Protein AF-G9KT62-F1 (afdb_monomer_lite)

Secondary structure (DSSP, 8-state):
-----HHHHHHHHHHHHHHHHHHHHHHHHHSPB-SSTT-TT--B-HHHHHHHHHHHHHHHHH---HHHHHHHHHHHHHHHHHHTT-S-HHHHTHHHHHHHHHHHHHHH--TTSSS-TTT-GGGHHHHHHHHHHTS-TTS--HHHHHHHHHHHHHHS--S-TT-SHHHHHHHHHHHHHTT-TTTGGGGGGGHHHHHHHHHHHHT-SSTTT-

Sequence (210 aa):
TCDVTAQMVLVCCWRSMKEVALLLGTLCQLLPMQSVPESSNGLLTVEQVKEVGDYFKHHLLQSRHRGAFELAYTGFVKLTEILNRCPNVSLQKLPEQWLWNVLEEIKCSDPSSKLCATRRSAGIPFYIQALLACEPKKGKMDLLKITMKELITLARPSDDSRSTVPQVHALNILRALFRDTRLGENIIPYVADGAKAAILGFTSPVWAVR

InterPro domains:
  IPR019442 THADA/TRM732, DUF2428 [PF10350] (2-208)
  IPR051954 tRNA (32-2'-O)-methyltransferase regulator THADA [PTHR14387] (2-210)

Foldseek 3Di:
DPDCDPVNVVVVVLVVLLVVLQVLLVCLQPFAEDPDPPDPRGPHYPVSLVVNVVSLVCQLQQNDDPSNLVSNLVSLLSSLLSLCVDPDPVSVCVLVVVLVVVLVLLVVQPCPDSNHLPDPLPSVLSSLLSSQLSQDPVDDSVSVVVLLVSLLVLLADDPDPPDNSSNLNSLVNLVSVVVRCSCPCVCVVNVVSNVVSLVNQVPDPDPSSD

Organism: Mustela putorius furo (NCBI:txid9669)

pLDDT: mean 86.16, std 11.92, range [46.47, 97.81]

Radius of gyration: 18.91 Å; chains: 1; bounding box: 42×43×54 Å

Structure (mmCIF, N/CA/C/O backbone):
data_AF-G9KT62-F1
#
_entry.id   AF-G9KT62-F1
#
loop_
_atom_site.group_PDB
_atom_site.id
_atom_site.type_symbol
_atom_site.label_atom_id
_atom_site.label_alt_id
_atom_site.label_comp_id
_atom_site.label_asym_id
_atom_site.label_entity_id
_atom_site.label_seq_id
_atom_site.pdbx_PDB_ins_code
_atom_site.Cartn_x
_atom_site.Cartn_y
_atom_site.Cartn_z
_atom_site.occupancy
_atom_site.B_iso_or_equiv
_atom_site.auth_seq_id
_atom_site.auth_comp_id
_atom_site.auth_asym_id
_atom_site.auth_atom_id
_atom_site.pdbx_PDB_model_num
ATOM 1 N N . THR A 1 1 ? 22.629 -31.304 24.299 1.00 53.00 1 THR A N 1
ATOM 2 C CA . THR A 1 1 ? 22.102 -29.925 24.253 1.00 53.00 1 THR A CA 1
ATOM 3 C C . THR A 1 1 ? 21.489 -29.720 22.888 1.00 53.00 1 THR A C 1
ATOM 5 O O . THR A 1 1 ? 22.104 -30.100 21.904 1.00 53.00 1 THR A O 1
ATOM 8 N N . CYS A 1 2 ? 20.235 -29.277 22.812 1.00 60.56 2 CYS A N 1
ATOM 9 C CA . CYS A 1 2 ? 19.591 -29.037 21.522 1.00 60.56 2 CYS A CA 1
ATOM 10 C C . CYS A 1 2 ? 20.041 -27.651 21.052 1.00 60.56 2 CYS A C 1
ATOM 12 O O . CYS A 1 2 ? 19.559 -26.652 21.582 1.00 60.56 2 CYS A O 1
ATOM 14 N N . ASP A 1 3 ? 21.016 -27.588 20.146 1.00 70.62 3 ASP A N 1
ATOM 15 C CA . ASP A 1 3 ? 21.545 -26.310 19.676 1.00 70.62 3 ASP A CA 1
ATOM 16 C C . ASP A 1 3 ? 20.447 -25.535 18.941 1.00 70.62 3 ASP A C 1
ATOM 18 O O . ASP A 1 3 ? 19.923 -25.964 17.909 1.00 70.62 3 ASP A O 1
ATOM 22 N N . VAL A 1 4 ? 20.060 -24.389 19.504 1.00 78.44 4 VAL A N 1
ATOM 23 C CA . VAL A 1 4 ? 19.097 -23.486 18.874 1.00 78.44 4 VAL A CA 1
ATOM 24 C C . VAL A 1 4 ? 19.790 -22.828 17.689 1.00 78.44 4 VAL A C 1
ATOM 26 O O . VAL A 1 4 ? 20.677 -21.991 17.847 1.00 78.44 4 VAL A O 1
ATOM 29 N N . THR A 1 5 ? 19.384 -23.207 16.482 1.00 88.25 5 THR A N 1
ATOM 30 C CA . THR A 1 5 ? 19.956 -22.638 15.260 1.00 88.25 5 THR A CA 1
ATOM 31 C C . THR A 1 5 ? 19.483 -21.197 15.050 1.00 88.25 5 THR A C 1
ATOM 33 O O . THR A 1 5 ? 18.366 -20.824 15.421 1.00 88.25 5 THR A O 1
ATOM 36 N N . ALA A 1 6 ? 20.290 -20.379 14.366 1.00 86.12 6 ALA A N 1
ATOM 37 C CA . ALA A 1 6 ? 19.881 -19.033 13.951 1.00 86.12 6 ALA A CA 1
ATOM 38 C C . ALA A 1 6 ? 18.576 -19.040 13.121 1.00 86.12 6 ALA A C 1
ATOM 40 O O . ALA A 1 6 ? 17.780 -18.104 13.192 1.00 86.12 6 ALA A O 1
ATOM 41 N N . GLN A 1 7 ? 18.320 -20.125 12.379 1.00 84.94 7 GLN A N 1
ATOM 42 C CA . GLN A 1 7 ? 17.069 -20.327 11.647 1.00 84.94 7 GLN A CA 1
ATOM 43 C C . GLN A 1 7 ? 15.870 -20.486 12.588 1.00 84.94 7 GLN A C 1
ATOM 45 O O . GLN A 1 7 ? 14.829 -19.884 12.337 1.00 84.94 7 GLN A O 1
ATOM 50 N N . MET A 1 8 ? 16.005 -21.239 13.684 1.00 87.44 8 MET A N 1
ATOM 51 C CA . MET A 1 8 ? 14.933 -21.394 14.677 1.00 87.44 8 MET A CA 1
ATOM 52 C C . MET A 1 8 ? 14.589 -20.059 15.342 1.00 87.44 8 MET A C 1
ATOM 54 O O . MET A 1 8 ? 13.410 -19.727 15.449 1.00 87.44 8 MET A O 1
ATOM 58 N N . VAL A 1 9 ? 15.594 -19.254 15.705 1.00 86.94 9 VAL A N 1
ATOM 59 C CA . VAL A 1 9 ? 15.371 -17.904 16.255 1.00 86.94 9 VAL A CA 1
ATOM 60 C C . VAL A 1 9 ? 14.611 -17.034 15.257 1.00 86.94 9 VAL A C 1
ATOM 62 O O . VAL A 1 9 ? 13.588 -16.448 15.606 1.00 86.94 9 VAL A O 1
ATOM 65 N N . LEU A 1 10 ? 15.050 -17.006 13.995 1.00 83.31 10 LEU A N 1
ATOM 66 C CA . LEU A 1 10 ? 14.387 -16.237 12.944 1.00 83.31 10 LEU A CA 1
ATOM 67 C C . LEU A 1 10 ? 12.935 -16.692 12.747 1.00 83.31 10 LEU A C 1
ATOM 69 O O . LEU A 1 10 ? 12.052 -15.845 12.593 1.00 83.31 10 LEU A O 1
ATOM 73 N N . VAL A 1 11 ? 12.678 -18.007 12.807 1.00 83.50 11 VAL A N 1
ATOM 74 C CA . VAL A 1 11 ? 11.331 -18.580 12.704 1.00 83.50 11 VAL A CA 1
ATOM 75 C C . VAL A 1 11 ? 10.418 -18.115 13.832 1.00 83.50 11 VAL A C 1
ATOM 77 O O . VAL A 1 11 ? 9.298 -17.667 13.578 1.00 83.50 11 VAL A O 1
ATOM 80 N N . CYS A 1 12 ? 10.901 -18.178 15.069 1.00 87.31 12 CYS A N 1
ATOM 81 C CA . CYS A 1 12 ? 10.163 -17.694 16.228 1.00 87.31 12 CYS A CA 1
ATOM 82 C C . CYS A 1 12 ? 9.891 -16.189 16.124 1.00 87.31 12 CYS A C 1
ATOM 84 O O . CYS A 1 12 ? 8.750 -15.771 16.300 1.00 87.31 12 CYS A O 1
ATOM 86 N N . CYS A 1 13 ? 10.890 -15.382 15.754 1.00 85.69 13 CYS A N 1
ATOM 87 C CA . CYS A 1 13 ? 10.727 -13.936 15.616 1.00 85.69 13 CYS A CA 1
ATOM 88 C C . CYS A 1 13 ? 9.644 -13.563 14.597 1.00 85.69 13 CYS A C 1
ATOM 90 O O . CYS A 1 13 ? 8.785 -12.736 14.902 1.00 85.69 13 CYS A O 1
ATOM 92 N N . TRP A 1 14 ? 9.642 -14.161 13.397 1.00 79.12 14 TRP A N 1
ATOM 93 C CA . TRP A 1 14 ? 8.626 -13.803 12.399 1.00 79.12 14 TRP A CA 1
ATOM 94 C C . TRP A 1 14 ? 7.230 -14.303 12.772 1.00 79.12 14 TRP A C 1
ATOM 96 O O . TRP A 1 14 ? 6.256 -13.604 12.495 1.00 79.12 14 TRP A O 1
ATOM 106 N N . ARG A 1 15 ? 7.117 -15.456 13.446 1.00 84.38 15 ARG A N 1
ATOM 107 C CA . ARG A 1 15 ? 5.838 -15.931 13.994 1.00 84.38 15 ARG A CA 1
ATOM 108 C C . ARG A 1 15 ? 5.315 -15.012 15.094 1.00 84.38 15 ARG A C 1
ATOM 110 O O . ARG A 1 15 ? 4.139 -14.682 15.077 1.00 84.38 15 ARG A O 1
ATOM 117 N N . SER A 1 16 ? 6.170 -14.533 15.991 1.00 89.38 16 SER A N 1
ATOM 118 C CA . SER A 1 16 ? 5.756 -13.559 17.006 1.00 89.38 16 SER A CA 1
ATOM 119 C C . SER A 1 16 ? 5.289 -12.250 16.369 1.00 89.38 16 SER A C 1
ATOM 121 O O . SER A 1 16 ? 4.216 -11.761 16.706 1.00 89.38 16 SER A O 1
ATOM 123 N N . MET A 1 17 ? 6.029 -11.716 15.388 1.00 87.25 17 MET A N 1
ATOM 124 C CA . MET A 1 17 ? 5.608 -10.514 14.651 1.00 87.25 17 MET A CA 1
ATOM 125 C C . MET A 1 17 ? 4.254 -10.704 13.956 1.00 87.25 17 MET A C 1
ATOM 127 O O . MET A 1 17 ? 3.433 -9.791 13.954 1.00 87.25 17 MET A O 1
ATOM 131 N N . LYS A 1 18 ? 3.998 -11.895 13.401 1.00 86.06 18 LYS A N 1
ATOM 132 C CA . LYS A 1 18 ? 2.704 -12.244 12.808 1.00 86.06 18 LYS A CA 1
ATOM 133 C C . LYS A 1 18 ? 1.572 -12.126 13.820 1.00 86.06 18 LYS A C 1
ATOM 135 O O . LYS A 1 18 ? 0.585 -11.450 13.546 1.00 86.06 18 LYS A O 1
ATOM 140 N N . GLU A 1 19 ? 1.690 -12.820 14.947 1.00 91.44 19 GLU A N 1
ATOM 141 C CA . GLU A 1 19 ? 0.602 -12.879 15.921 1.00 91.44 19 GLU A CA 1
ATOM 142 C C . GLU A 1 19 ? 0.371 -11.503 16.565 1.00 91.44 19 GLU A C 1
ATOM 144 O O . GLU A 1 19 ? -0.777 -11.120 16.763 1.00 91.44 19 GLU A O 1
ATOM 149 N N . VAL A 1 20 ? 1.423 -10.694 16.759 1.00 93.94 20 VAL A N 1
ATOM 150 C CA . VAL A 1 20 ? 1.293 -9.283 17.173 1.00 93.94 20 VAL A CA 1
ATOM 151 C C . VAL A 1 20 ? 0.535 -8.463 16.127 1.00 93.94 20 VAL A C 1
ATOM 153 O O . VAL A 1 20 ? -0.445 -7.808 16.467 1.00 93.94 20 VAL A O 1
ATOM 156 N N . ALA A 1 21 ? 0.926 -8.520 14.851 1.00 93.12 21 ALA A N 1
ATOM 157 C CA . ALA A 1 21 ? 0.248 -7.789 13.779 1.00 93.12 21 ALA A CA 1
ATOM 158 C C . ALA A 1 21 ? -1.244 -8.154 13.669 1.00 93.12 21 ALA A C 1
ATOM 160 O O . ALA A 1 21 ? -2.100 -7.276 13.532 1.00 93.12 21 ALA A O 1
ATOM 161 N N . LEU A 1 22 ? -1.570 -9.446 13.751 1.00 91.94 22 LEU A N 1
ATOM 162 C CA . LEU A 1 22 ? -2.953 -9.922 13.711 1.00 91.94 22 LEU A CA 1
ATOM 163 C C . LEU A 1 22 ? -3.741 -9.507 14.952 1.00 91.94 22 LEU A C 1
ATOM 165 O O . LEU A 1 22 ? -4.896 -9.093 14.822 1.00 91.94 22 LEU A O 1
ATOM 169 N N . LEU A 1 23 ? -3.123 -9.586 16.133 1.00 95.25 23 LEU A N 1
ATOM 170 C CA . LEU A 1 23 ? -3.728 -9.153 17.384 1.00 95.25 23 LEU A CA 1
ATOM 171 C C . LEU A 1 23 ? -4.047 -7.660 17.336 1.00 95.25 23 LEU A C 1
ATOM 173 O O . LEU A 1 23 ? -5.194 -7.298 17.562 1.00 95.25 23 LEU A O 1
ATOM 177 N N . LEU A 1 24 ? -3.090 -6.807 16.965 1.00 95.88 24 LEU A N 1
ATOM 178 C CA . LEU A 1 24 ? -3.298 -5.359 16.873 1.00 95.88 24 LEU A CA 1
ATOM 179 C C . LEU A 1 24 ? -4.429 -5.001 15.901 1.00 95.88 24 LEU A C 1
ATOM 181 O O . LEU A 1 24 ? -5.332 -4.247 16.258 1.00 95.88 24 LEU A O 1
ATOM 185 N N . GLY A 1 25 ? -4.439 -5.602 14.706 1.00 94.00 25 GLY A N 1
ATOM 186 C CA . GLY A 1 25 ? -5.528 -5.401 13.747 1.00 94.00 25 GLY A CA 1
ATOM 187 C C . GLY A 1 25 ? -6.887 -5.861 14.289 1.00 94.00 25 GLY A C 1
ATOM 188 O O . GLY A 1 25 ? -7.906 -5.223 14.042 1.00 94.00 25 GLY A O 1
ATOM 189 N N . THR A 1 26 ? -6.912 -6.950 15.062 1.00 93.62 26 THR A N 1
ATOM 190 C CA . THR A 1 26 ? -8.134 -7.481 15.684 1.00 93.62 26 THR A CA 1
ATOM 191 C C . THR A 1 26 ? -8.612 -6.615 16.848 1.00 93.62 26 THR A C 1
ATOM 193 O O . THR A 1 26 ? -9.809 -6.373 16.962 1.00 93.62 26 THR A O 1
ATOM 196 N N . LEU A 1 27 ? -7.704 -6.090 17.675 1.00 93.56 27 LEU A N 1
ATOM 197 C CA . LEU A 1 27 ? -8.036 -5.164 18.758 1.00 93.56 27 LEU A CA 1
ATOM 198 C C . LEU A 1 27 ? -8.690 -3.899 18.200 1.00 93.56 27 LEU A C 1
ATOM 200 O O . LEU A 1 27 ? -9.768 -3.534 18.655 1.00 93.56 27 LEU A O 1
ATOM 204 N N . CYS A 1 28 ? -8.110 -3.289 17.160 1.00 91.94 28 CYS A N 1
ATOM 205 C CA . CYS A 1 28 ? -8.715 -2.130 16.497 1.00 91.94 28 CYS A CA 1
ATOM 206 C C . CYS A 1 28 ? -10.083 -2.442 15.872 1.00 91.94 28 CYS A C 1
ATOM 208 O O . CYS A 1 28 ? -10.922 -1.554 15.776 1.00 91.94 28 CYS A O 1
ATOM 210 N N . GLN A 1 29 ? -10.315 -3.687 15.447 1.00 90.12 29 GLN A N 1
ATOM 211 C CA . GLN A 1 29 ? -11.578 -4.113 14.843 1.00 90.12 29 GLN A CA 1
ATOM 212 C C . GLN A 1 29 ? -12.686 -4.390 15.862 1.00 90.12 29 GLN A C 1
ATOM 214 O O . GLN A 1 29 ? -13.853 -4.140 15.564 1.00 90.12 29 GLN A O 1
ATOM 219 N N . LEU A 1 30 ? -12.342 -4.946 17.025 1.00 89.31 30 LEU A N 1
ATOM 220 C CA . LEU A 1 30 ? -13.321 -5.441 17.994 1.00 89.31 30 LEU A CA 1
ATOM 221 C C . LEU A 1 30 ? -13.545 -4.500 19.176 1.00 89.31 30 LEU A C 1
ATOM 223 O O . LEU A 1 30 ? -14.621 -4.532 19.771 1.00 89.31 30 LEU A O 1
ATOM 227 N N . LEU A 1 31 ? -12.549 -3.695 19.550 1.00 87.00 31 LEU A N 1
ATOM 228 C CA . LEU A 1 31 ? -12.653 -2.845 20.727 1.00 87.00 31 LEU A CA 1
ATOM 229 C C . LEU A 1 31 ? -13.287 -1.490 20.383 1.00 87.00 31 LEU A C 1
ATOM 231 O O . LEU A 1 31 ? -12.900 -0.859 19.396 1.00 87.00 31 LEU A O 1
ATOM 235 N N . PRO A 1 32 ? -14.230 -1.000 21.208 1.00 81.31 32 PRO A N 1
ATOM 236 C CA . PRO A 1 32 ? -14.803 0.324 21.023 1.00 81.31 32 PRO A CA 1
ATOM 237 C C . PRO A 1 32 ? -13.725 1.392 21.227 1.00 81.31 32 PRO A C 1
ATOM 239 O O . PRO A 1 32 ? -13.006 1.393 22.231 1.00 81.31 32 PRO A O 1
ATOM 242 N N . MET A 1 33 ? -13.623 2.324 20.281 1.00 80.00 33 MET A N 1
ATOM 243 C CA . MET A 1 33 ? -12.753 3.490 20.426 1.00 80.00 33 MET A CA 1
ATOM 244 C C . MET A 1 33 ? -13.413 4.533 21.320 1.00 80.00 33 MET A C 1
ATOM 246 O O . MET A 1 33 ? -14.618 4.773 21.225 1.00 80.00 33 MET A O 1
ATOM 250 N N . GLN A 1 34 ? -12.610 5.199 22.142 1.00 72.00 34 GLN A N 1
ATOM 251 C CA . GLN A 1 34 ? -13.063 6.359 22.902 1.00 72.00 34 GLN A CA 1
ATOM 252 C C . GLN A 1 34 ? -13.379 7.501 21.931 1.00 72.00 34 GLN A C 1
ATOM 254 O O . GLN A 1 34 ? -12.488 8.076 21.305 1.00 72.00 34 GLN A O 1
ATOM 259 N N . SER A 1 35 ? -14.665 7.821 21.776 1.00 62.88 35 SER A N 1
ATOM 260 C CA . SER A 1 35 ? -15.106 8.963 20.970 1.00 62.88 35 SER A CA 1
ATOM 261 C C . SER A 1 35 ? -14.956 10.288 21.719 1.00 62.88 35 SER A C 1
ATOM 263 O O . SER A 1 35 ? -14.814 11.326 21.078 1.00 62.88 35 SER A O 1
ATOM 265 N N . VAL A 1 36 ? -14.986 10.252 23.059 1.00 62.47 36 VAL A N 1
ATOM 266 C CA . VAL A 1 36 ? -14.893 11.415 23.957 1.00 62.47 36 VAL A CA 1
ATOM 267 C C . VAL A 1 36 ? -14.055 11.033 25.193 1.00 62.47 36 VAL A C 1
ATOM 269 O O . VAL A 1 36 ? -14.263 9.930 25.709 1.00 62.47 36 VAL A O 1
ATOM 272 N N . PRO A 1 37 ? -13.160 11.910 25.701 1.00 59.62 37 PRO A N 1
ATOM 273 C CA . PRO A 1 37 ? -12.307 11.628 26.868 1.00 59.62 37 PRO A CA 1
ATOM 274 C C . PRO A 1 37 ? -13.063 11.190 28.133 1.00 59.62 37 PRO A C 1
ATOM 276 O O . PRO A 1 37 ? -12.515 10.474 28.961 1.00 59.62 37 PRO A O 1
ATOM 279 N N . GLU A 1 38 ? -14.327 11.597 28.273 1.00 57.91 38 GLU A N 1
ATOM 280 C CA . GLU A 1 38 ? -15.172 11.314 29.443 1.00 57.91 38 GLU A CA 1
ATOM 281 C C . GLU A 1 38 ? -16.063 10.068 29.272 1.00 57.91 38 GLU A C 1
ATOM 283 O O . GLU A 1 38 ? -16.796 9.689 30.184 1.00 57.91 38 GLU A O 1
ATOM 288 N N . SER A 1 39 ? -16.021 9.405 28.109 1.00 58.66 39 SER A N 1
ATOM 289 C CA . SER A 1 39 ? -16.799 8.185 27.872 1.00 58.66 39 SER A CA 1
ATOM 290 C C . SER A 1 39 ? -16.079 6.958 28.444 1.00 58.66 39 SER A C 1
ATOM 292 O O . SER A 1 39 ? -15.077 6.497 27.905 1.00 58.66 39 SER A O 1
ATOM 294 N N . SER A 1 40 ? -16.620 6.382 29.518 1.00 59.50 40 SER A N 1
ATOM 295 C CA . SER A 1 40 ? -16.084 5.181 30.187 1.00 59.50 40 SER A CA 1
ATOM 296 C C . SER A 1 40 ? -16.170 3.890 29.356 1.00 59.50 40 SER A C 1
ATOM 298 O O . SER A 1 40 ? -15.683 2.848 29.787 1.00 59.50 40 SER A O 1
ATOM 300 N N . ASN A 1 41 ? -16.781 3.942 28.167 1.00 66.00 41 ASN A N 1
ATOM 301 C CA . ASN A 1 41 ? -17.104 2.765 27.355 1.00 66.00 41 ASN A CA 1
ATOM 302 C C . ASN A 1 41 ? -16.081 2.449 26.252 1.00 66.00 41 ASN A C 1
ATOM 304 O O . ASN A 1 41 ? -16.212 1.417 25.595 1.00 66.00 41 ASN A O 1
ATOM 308 N N . GLY A 1 42 ? -15.092 3.313 26.003 1.00 70.62 42 GLY A N 1
ATOM 309 C CA . GLY A 1 42 ? -14.055 3.046 25.005 1.00 70.62 42 GLY A CA 1
ATOM 310 C C . GLY A 1 42 ? -12.812 2.406 25.626 1.00 70.62 42 GLY A C 1
ATOM 311 O O . GLY A 1 42 ? -12.315 2.869 26.651 1.00 70.62 42 GLY A O 1
ATOM 312 N N . LEU A 1 43 ? -12.289 1.361 24.986 1.00 83.94 43 LEU A N 1
ATOM 313 C CA . LEU A 1 43 ? -11.108 0.613 25.437 1.00 83.94 43 LEU A CA 1
ATOM 314 C C . LEU A 1 43 ? -9.830 0.988 24.674 1.00 83.94 43 LEU A C 1
ATOM 316 O O . LEU A 1 43 ? -8.739 0.696 25.153 1.00 83.94 43 LEU A O 1
ATOM 320 N N . LEU A 1 44 ? -9.961 1.631 23.508 1.00 88.50 44 LEU A N 1
ATOM 321 C CA . LEU A 1 44 ? -8.836 2.130 22.715 1.00 88.50 44 LEU A CA 1
ATOM 322 C C . LEU A 1 44 ? -8.858 3.655 22.617 1.00 88.50 44 LEU A C 1
ATOM 324 O O . LEU A 1 44 ? -9.868 4.244 22.218 1.00 88.50 44 LEU A O 1
ATOM 328 N N . THR A 1 45 ? -7.726 4.282 22.935 1.00 89.69 45 THR A N 1
ATOM 329 C CA . THR A 1 45 ? -7.515 5.720 22.736 1.00 89.69 45 THR A CA 1
ATOM 330 C C . THR A 1 45 ? -7.118 6.027 21.291 1.00 89.69 45 THR A C 1
ATOM 332 O O . THR A 1 45 ? -6.642 5.165 20.548 1.00 89.69 45 THR A O 1
ATOM 335 N N . VAL A 1 46 ? -7.288 7.285 20.881 1.00 89.56 46 VAL A N 1
ATOM 336 C CA . VAL A 1 46 ? -6.856 7.769 19.560 1.00 89.56 46 VAL A CA 1
ATOM 337 C C . VAL A 1 46 ? -5.344 7.589 19.380 1.00 89.56 46 VAL A C 1
ATOM 339 O O . VAL A 1 46 ? -4.888 7.191 18.309 1.00 89.56 46 VAL A O 1
ATOM 342 N N . GLU A 1 47 ? -4.568 7.840 20.431 1.00 91.50 47 GLU A N 1
ATOM 343 C CA . GLU A 1 47 ? -3.111 7.714 20.445 1.00 91.50 47 GLU A CA 1
ATOM 344 C C . GLU A 1 47 ? -2.676 6.259 20.255 1.00 91.50 47 GLU A C 1
ATOM 346 O O . GLU A 1 47 ? -1.844 5.995 19.393 1.00 91.50 47 GLU A O 1
ATOM 351 N N . GLN A 1 48 ? -3.316 5.303 20.937 1.00 93.19 48 GLN A N 1
ATOM 352 C CA . GLN A 1 48 ? -3.038 3.875 20.741 1.00 93.19 48 GLN A CA 1
ATOM 353 C C . GLN A 1 48 ? -3.313 3.431 19.300 1.00 93.19 48 GLN A C 1
ATOM 355 O O . GLN A 1 48 ? -2.545 2.669 18.720 1.00 93.19 48 GLN A O 1
ATOM 360 N N . VAL A 1 49 ? -4.384 3.932 18.678 1.00 93.69 49 VAL A N 1
ATOM 361 C CA . VAL A 1 49 ? -4.684 3.627 17.269 1.00 93.69 49 VAL A CA 1
ATOM 362 C C . VAL A 1 49 ? -3.610 4.199 16.335 1.00 93.69 49 VAL A C 1
ATOM 364 O O . VAL A 1 49 ? -3.217 3.533 15.374 1.00 93.69 49 VAL A O 1
ATOM 367 N N . LYS A 1 50 ? -3.093 5.402 16.618 1.00 94.44 50 LYS A N 1
ATOM 368 C CA . LYS A 1 50 ? -1.975 5.992 15.861 1.00 94.44 50 LYS A CA 1
ATOM 369 C C . LYS A 1 50 ? -0.693 5.176 16.026 1.00 94.44 50 LYS A C 1
ATOM 371 O O . LYS A 1 50 ? -0.061 4.874 15.019 1.00 94.44 50 LYS A O 1
ATOM 376 N N . GLU A 1 51 ? -0.361 4.755 17.245 1.00 95.94 51 GLU A N 1
ATOM 377 C CA . GLU A 1 51 ? 0.799 3.897 17.531 1.00 95.94 51 GLU A CA 1
ATOM 378 C C . GLU A 1 51 ? 0.717 2.560 16.785 1.00 95.94 51 GLU A C 1
ATOM 380 O O . GLU A 1 51 ? 1.699 2.107 16.194 1.00 95.94 51 GLU A O 1
ATOM 385 N N . VAL A 1 52 ? -0.472 1.951 16.730 1.00 96.00 52 VAL A N 1
ATOM 386 C CA . VAL A 1 52 ? -0.716 0.743 15.929 1.00 96.00 52 VAL A CA 1
ATOM 387 C C . VAL A 1 52 ? -0.536 1.023 14.433 1.00 96.00 52 VAL A C 1
ATOM 389 O O . VAL A 1 52 ? 0.069 0.221 13.718 1.00 96.00 52 VAL A O 1
ATOM 392 N N . GLY A 1 53 ? -1.006 2.172 13.944 1.00 95.69 53 GLY A N 1
ATOM 393 C CA . GLY A 1 53 ? -0.745 2.627 12.578 1.00 95.69 53 GLY A CA 1
ATOM 394 C C . GLY A 1 53 ? 0.749 2.766 12.277 1.00 95.69 53 GLY A C 1
ATOM 395 O O . GLY A 1 53 ? 1.224 2.267 11.255 1.00 95.69 53 GLY A O 1
ATOM 396 N N . ASP A 1 54 ? 1.510 3.380 13.182 1.00 94.81 54 ASP A N 1
ATOM 397 C CA . ASP A 1 54 ? 2.957 3.551 13.049 1.00 94.81 54 ASP A CA 1
ATOM 398 C C . ASP A 1 54 ? 3.714 2.219 13.106 1.00 94.81 54 ASP A C 1
ATOM 400 O O . ASP A 1 54 ? 4.650 2.021 12.326 1.00 94.81 54 ASP A O 1
ATOM 404 N N . TYR A 1 55 ? 3.260 1.264 13.924 1.00 94.19 55 TYR A N 1
ATOM 405 C CA . TYR A 1 55 ? 3.762 -0.111 13.922 1.00 94.19 55 TYR A CA 1
ATOM 406 C C . TYR A 1 55 ? 3.626 -0.755 12.533 1.00 94.19 55 TYR A C 1
ATOM 408 O O . TYR A 1 55 ? 4.607 -1.254 11.969 1.00 94.19 55 TYR A O 1
ATOM 416 N N . PHE A 1 56 ? 2.435 -0.704 11.928 1.00 95.19 56 PHE A N 1
ATOM 417 C CA . PHE A 1 56 ? 2.226 -1.275 10.596 1.00 95.19 56 PHE A CA 1
ATOM 418 C C . PHE A 1 56 ? 3.021 -0.546 9.516 1.00 95.19 56 PHE A C 1
ATOM 420 O O . PHE A 1 56 ? 3.625 -1.203 8.670 1.00 95.19 56 PHE A O 1
ATOM 427 N N . LYS A 1 57 ? 3.076 0.789 9.558 1.00 92.25 57 LYS A N 1
ATOM 428 C CA . LYS A 1 57 ? 3.890 1.603 8.643 1.00 92.25 57 LYS A CA 1
ATOM 429 C C . LYS A 1 57 ? 5.356 1.207 8.700 1.00 92.25 57 LYS A C 1
ATOM 431 O O . LYS A 1 57 ? 5.964 0.964 7.661 1.00 92.25 57 LYS A O 1
ATOM 436 N N . HIS A 1 58 ? 5.912 1.097 9.904 1.00 88.94 58 HIS A N 1
ATOM 437 C CA . HIS A 1 58 ? 7.291 0.673 10.105 1.00 88.94 58 HIS A CA 1
ATOM 438 C C . HIS A 1 58 ? 7.541 -0.693 9.456 1.00 88.94 58 HIS A C 1
ATOM 440 O O . HIS A 1 58 ? 8.449 -0.843 8.638 1.00 88.94 58 HIS A O 1
ATOM 446 N N . HIS A 1 59 ? 6.693 -1.681 9.741 1.00 87.88 59 HIS A N 1
ATOM 447 C CA . HIS A 1 59 ? 6.878 -3.025 9.205 1.00 87.88 59 HIS A CA 1
ATOM 448 C C . HIS A 1 59 ? 6.595 -3.141 7.702 1.00 87.88 59 HIS A C 1
ATOM 450 O O . HIS A 1 59 ? 7.288 -3.892 7.022 1.00 87.88 59 HIS A O 1
ATOM 456 N N . LEU A 1 60 ? 5.641 -2.402 7.144 1.00 90.25 60 LEU A N 1
ATOM 457 C CA . LEU A 1 60 ? 5.348 -2.449 5.709 1.00 90.25 60 LEU A CA 1
ATOM 458 C C . LEU A 1 60 ? 6.385 -1.689 4.878 1.00 90.25 60 LEU A C 1
ATOM 460 O O . LEU A 1 60 ? 6.745 -2.142 3.795 1.00 90.25 60 LEU A O 1
ATOM 464 N N . LEU A 1 61 ? 6.897 -0.564 5.375 1.00 87.81 61 LEU A N 1
ATOM 465 C CA . LEU A 1 61 ? 7.797 0.295 4.603 1.00 87.81 61 LEU A CA 1
ATOM 466 C C . LEU A 1 61 ? 9.280 -0.020 4.834 1.00 87.81 61 LEU A C 1
ATOM 468 O O . LEU A 1 61 ? 10.096 0.252 3.960 1.00 87.81 61 LEU A O 1
ATOM 472 N N . GLN A 1 62 ? 9.645 -0.607 5.980 1.00 82.31 62 GLN A N 1
ATOM 473 C CA . GLN A 1 62 ? 11.053 -0.828 6.348 1.00 82.31 62 GLN A CA 1
ATOM 474 C C . GLN A 1 62 ? 11.427 -2.308 6.470 1.00 82.31 62 GLN A C 1
ATOM 476 O O . GLN A 1 62 ? 12.618 -2.643 6.456 1.00 82.31 62 GLN A O 1
ATOM 481 N N . SER A 1 63 ? 10.451 -3.220 6.582 1.00 78.88 63 SER A N 1
ATOM 482 C CA . SER A 1 63 ? 10.774 -4.632 6.776 1.00 78.88 63 SER A CA 1
ATOM 483 C C . SER A 1 63 ? 11.388 -5.265 5.541 1.00 78.88 63 SER A C 1
ATOM 485 O O . SER A 1 63 ? 11.043 -5.016 4.386 1.00 78.88 63 SER A O 1
ATOM 487 N N . ARG A 1 64 ? 12.325 -6.159 5.836 1.00 76.75 64 ARG A N 1
ATOM 488 C CA . ARG A 1 64 ? 13.195 -6.792 4.863 1.00 76.75 64 ARG A CA 1
ATOM 489 C C . ARG A 1 64 ? 12.814 -8.226 4.525 1.00 76.75 64 ARG A C 1
ATOM 491 O O . ARG A 1 64 ? 13.249 -8.766 3.506 1.00 76.75 64 ARG A O 1
ATOM 498 N N . HIS A 1 65 ? 12.004 -8.833 5.377 1.00 78.06 65 HIS A N 1
ATOM 499 C CA . HIS A 1 65 ? 11.596 -10.218 5.266 1.00 78.06 65 HIS A CA 1
ATOM 500 C C . HIS A 1 65 ? 10.185 -10.297 4.692 1.00 78.06 65 HIS A C 1
ATOM 502 O O . HIS A 1 65 ? 9.269 -9.68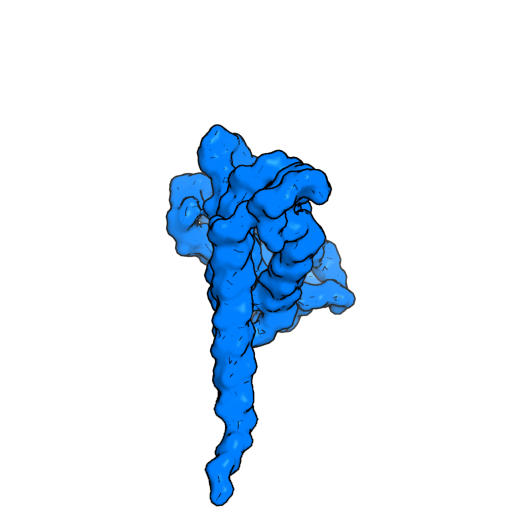2 5.235 1.00 78.06 65 HIS A O 1
ATOM 508 N N . ARG A 1 66 ? 9.999 -11.091 3.630 1.00 78.62 66 ARG A N 1
ATOM 509 C CA . ARG A 1 66 ? 8.704 -11.218 2.947 1.00 78.62 66 ARG A CA 1
ATOM 510 C C . ARG A 1 66 ? 7.575 -11.614 3.887 1.00 78.62 66 ARG A C 1
ATOM 512 O O . ARG A 1 66 ? 6.560 -10.932 3.950 1.00 78.62 66 ARG A O 1
ATOM 519 N N . GLY A 1 67 ? 7.819 -12.635 4.705 1.00 77.31 67 GLY A N 1
ATOM 520 C CA . GLY A 1 67 ? 6.846 -13.061 5.704 1.00 77.31 67 GLY A CA 1
ATOM 521 C C . GLY A 1 67 ? 6.512 -11.977 6.733 1.00 77.31 67 GLY A C 1
ATOM 522 O O . GLY A 1 67 ? 5.422 -11.987 7.272 1.00 77.31 67 GLY A O 1
ATOM 523 N N . ALA A 1 68 ? 7.393 -11.009 7.003 1.00 79.88 68 ALA A N 1
ATOM 524 C CA . ALA A 1 68 ? 7.084 -9.969 7.984 1.00 79.88 68 ALA A CA 1
ATOM 525 C C . ALA A 1 68 ? 6.101 -8.924 7.425 1.00 79.88 68 ALA A C 1
ATOM 527 O O . ALA A 1 68 ? 5.132 -8.590 8.102 1.00 79.88 68 ALA A O 1
ATOM 528 N N . PHE A 1 69 ? 6.299 -8.441 6.191 1.00 82.75 69 PHE A N 1
ATOM 529 C CA . PHE A 1 69 ? 5.392 -7.441 5.615 1.00 82.75 69 PHE A CA 1
ATOM 530 C C . PHE A 1 69 ? 4.064 -8.034 5.114 1.00 82.75 69 PHE A C 1
ATOM 532 O O . PHE A 1 69 ? 3.043 -7.369 5.240 1.00 82.75 69 PHE A O 1
ATOM 539 N N . GLU A 1 70 ? 4.019 -9.279 4.615 1.00 84.38 70 GLU A N 1
ATOM 540 C CA . GLU A 1 70 ? 2.749 -9.916 4.197 1.00 84.38 70 GLU A CA 1
ATOM 541 C C . GLU A 1 70 ? 1.792 -10.121 5.387 1.00 84.38 70 GLU A C 1
ATOM 543 O O . GLU A 1 70 ? 0.569 -10.023 5.262 1.00 84.38 70 GLU A O 1
ATOM 548 N N . LEU A 1 71 ? 2.350 -10.364 6.572 1.00 84.25 71 LEU A N 1
ATOM 549 C CA . LEU A 1 71 ? 1.575 -10.583 7.791 1.00 84.25 71 LEU A CA 1
ATOM 550 C C . LEU A 1 71 ? 1.191 -9.254 8.449 1.00 84.25 71 LEU A C 1
ATOM 552 O O . LEU A 1 71 ? 0.034 -9.083 8.833 1.00 84.25 71 LEU A O 1
ATOM 556 N N . ALA A 1 72 ? 2.109 -8.279 8.475 1.00 90.75 72 ALA A N 1
ATOM 557 C CA . ALA A 1 72 ? 1.785 -6.901 8.842 1.00 90.75 72 ALA A CA 1
ATOM 558 C C . ALA A 1 72 ? 0.655 -6.338 7.965 1.00 90.75 72 ALA A C 1
ATOM 560 O O . ALA A 1 72 ? -0.269 -5.717 8.481 1.00 90.75 72 ALA A O 1
ATOM 561 N N . TYR A 1 73 ? 0.669 -6.630 6.662 1.00 93.19 73 TYR A N 1
ATOM 562 C CA . TYR A 1 73 ? -0.383 -6.238 5.726 1.00 93.19 73 TYR A CA 1
ATOM 563 C C . TYR A 1 73 ? -1.763 -6.754 6.145 1.00 93.19 73 TYR A C 1
ATOM 565 O O . TYR A 1 73 ? -2.725 -5.992 6.130 1.00 93.19 73 TYR A O 1
ATOM 573 N N . THR A 1 74 ? -1.868 -8.011 6.585 1.00 93.19 74 THR A N 1
ATOM 574 C CA . THR A 1 74 ? -3.156 -8.587 7.011 1.00 93.19 74 THR A CA 1
ATOM 575 C C . THR A 1 74 ? -3.747 -7.833 8.209 1.00 93.19 74 THR A C 1
ATOM 577 O O . THR A 1 74 ? -4.942 -7.538 8.229 1.00 93.19 74 THR A O 1
ATOM 580 N N . GLY A 1 75 ? -2.917 -7.480 9.197 1.00 94.94 75 GLY A N 1
ATOM 581 C CA . GLY A 1 75 ? -3.341 -6.647 10.327 1.00 94.94 75 GLY A CA 1
ATOM 582 C C . GLY A 1 75 ? -3.668 -5.208 9.914 1.00 94.94 75 GLY A C 1
ATOM 583 O O . GLY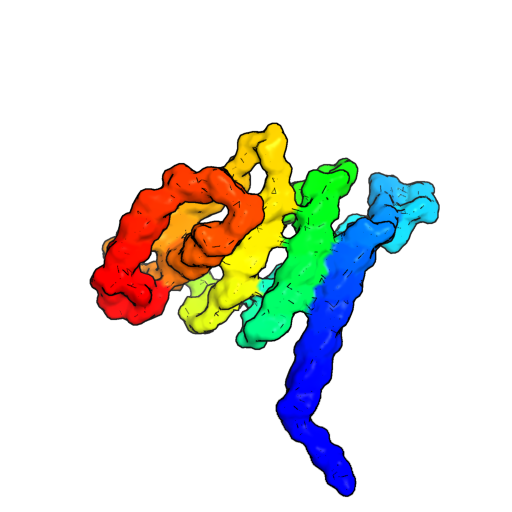 A 1 75 ? -4.664 -4.641 10.362 1.00 94.94 75 GLY A O 1
ATOM 584 N N . PHE A 1 76 ? -2.884 -4.638 9.000 1.00 96.25 76 PHE A N 1
ATOM 585 C CA . PHE A 1 76 ? -3.073 -3.276 8.510 1.00 96.25 76 PHE A CA 1
ATOM 586 C C . PHE A 1 76 ? -4.361 -3.100 7.693 1.00 96.25 76 PHE A C 1
ATOM 588 O O . PHE A 1 76 ? -5.022 -2.068 7.801 1.00 96.25 76 PHE A O 1
ATOM 595 N N . VAL A 1 77 ? -4.774 -4.115 6.925 1.00 95.12 77 VAL A N 1
ATOM 596 C CA . VAL A 1 77 ? -6.085 -4.126 6.250 1.00 95.12 77 VAL A CA 1
ATOM 597 C C . VAL A 1 77 ? -7.213 -3.976 7.274 1.00 95.12 77 VAL A C 1
ATOM 599 O O . VAL A 1 77 ? -8.059 -3.104 7.115 1.00 95.12 77 VAL A O 1
ATOM 602 N N . LYS A 1 78 ? -7.177 -4.727 8.384 1.00 94.38 78 LYS A N 1
ATOM 603 C CA . LYS A 1 78 ? -8.183 -4.600 9.457 1.00 94.38 78 LYS A CA 1
ATOM 604 C C . LYS A 1 78 ? -8.217 -3.190 10.052 1.00 94.38 78 LYS A C 1
ATOM 606 O O . LYS A 1 78 ? -9.295 -2.644 10.263 1.00 94.38 78 LYS A O 1
ATOM 611 N N . LEU A 1 79 ? -7.050 -2.588 10.293 1.00 95.31 79 LEU A N 1
ATOM 612 C CA . LEU A 1 79 ? -6.965 -1.215 10.796 1.00 95.31 79 LEU A CA 1
ATOM 613 C C . LEU A 1 79 ? -7.576 -0.211 9.806 1.00 95.31 79 LEU A C 1
ATOM 615 O O . LEU A 1 79 ? -8.407 0.607 10.188 1.00 95.31 79 LEU A O 1
ATOM 619 N N . THR A 1 80 ? -7.174 -0.267 8.537 1.00 94.50 80 THR A N 1
ATOM 620 C CA . THR A 1 80 ? -7.614 0.692 7.507 1.00 94.50 80 THR A CA 1
ATOM 621 C C . THR A 1 80 ? -9.114 0.601 7.213 1.00 94.50 80 THR A C 1
ATOM 623 O O . THR A 1 80 ? -9.757 1.634 7.021 1.00 94.50 80 THR A O 1
ATOM 626 N N . GLU A 1 81 ? -9.708 -0.594 7.280 1.00 91.81 81 GLU A N 1
ATOM 627 C CA . GLU A 1 81 ? -11.165 -0.782 7.204 1.00 91.81 81 GLU A CA 1
ATOM 628 C C . GLU A 1 81 ? -11.913 -0.064 8.334 1.00 91.81 81 GLU A C 1
ATOM 630 O O . GLU A 1 81 ? -12.992 0.491 8.110 1.00 91.81 81 GLU A O 1
ATOM 635 N N . ILE A 1 82 ? -11.345 -0.072 9.543 1.00 90.81 82 ILE A N 1
ATOM 636 C CA . ILE A 1 82 ? -11.929 0.589 10.711 1.00 90.81 82 ILE A CA 1
ATOM 637 C C . ILE A 1 82 ? -11.764 2.097 10.618 1.00 90.81 82 ILE A C 1
ATOM 639 O O . ILE A 1 82 ? -12.757 2.801 10.776 1.00 90.81 82 ILE A O 1
ATOM 643 N N . LEU A 1 83 ? -10.565 2.592 10.290 1.00 91.12 83 LEU A N 1
ATOM 644 C CA . LEU A 1 83 ? -10.279 4.030 10.190 1.00 91.12 83 LEU A CA 1
ATOM 645 C C . LEU A 1 83 ? -11.277 4.758 9.283 1.00 91.12 83 LEU A C 1
ATOM 647 O O . LEU A 1 83 ? -11.778 5.814 9.661 1.00 91.12 83 LEU A O 1
ATOM 651 N N . ASN A 1 84 ? -11.654 4.155 8.153 1.00 83.81 84 ASN A N 1
ATOM 652 C CA . ASN A 1 84 ? -12.628 4.734 7.220 1.00 83.81 84 ASN A CA 1
ATOM 653 C C . ASN A 1 84 ? -14.076 4.752 7.744 1.00 83.81 84 ASN A C 1
ATOM 655 O O . ASN A 1 84 ? -14.927 5.434 7.176 1.00 83.81 84 ASN A O 1
ATOM 659 N N . ARG A 1 85 ? -14.379 4.000 8.806 1.00 84.00 85 ARG A N 1
ATOM 660 C CA . ARG A 1 85 ? -15.703 3.915 9.447 1.00 84.00 85 ARG A CA 1
ATOM 661 C C . ARG A 1 85 ? -15.744 4.594 10.819 1.00 84.00 85 ARG A C 1
ATOM 663 O O . ARG A 1 85 ? -16.826 4.743 11.382 1.00 84.00 85 ARG A O 1
ATOM 670 N N . CYS A 1 86 ? -14.596 4.997 11.363 1.00 83.00 86 CYS A N 1
ATOM 671 C CA . CYS A 1 86 ? -14.491 5.665 12.658 1.00 83.00 86 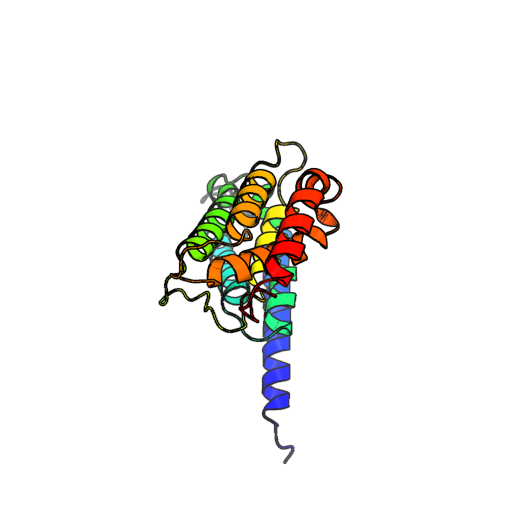CYS A CA 1
ATOM 672 C C . CYS A 1 86 ? -15.270 6.982 12.659 1.00 83.00 86 CYS A C 1
ATOM 674 O O . CYS A 1 86 ? -15.076 7.758 11.742 1.00 83.00 86 CYS A O 1
ATOM 676 N N . PRO A 1 87 ? -16.044 7.344 13.692 1.00 82.00 87 PRO A N 1
ATOM 677 C CA . PRO A 1 87 ? -16.664 8.675 13.767 1.00 82.00 87 PRO A CA 1
ATOM 678 C C . PRO A 1 87 ? -15.638 9.802 13.996 1.00 82.00 87 PRO A C 1
ATOM 680 O O . PRO A 1 87 ? -15.925 10.974 13.762 1.00 82.00 87 PRO A O 1
ATOM 683 N N . ASN A 1 88 ? -14.432 9.463 14.461 1.00 86.06 88 ASN A N 1
ATOM 684 C CA . ASN A 1 88 ? -13.378 10.431 14.726 1.00 86.06 88 ASN A CA 1
ATOM 685 C C . ASN A 1 88 ? -12.709 10.898 13.419 1.00 86.06 88 ASN A C 1
ATOM 687 O O . ASN A 1 88 ? -11.956 10.152 12.791 1.00 86.06 88 ASN A O 1
ATOM 691 N N . VAL A 1 89 ? -12.924 12.166 13.060 1.00 88.25 89 VAL A N 1
ATOM 692 C CA . VAL A 1 89 ? -12.393 12.789 11.833 1.00 88.25 89 VAL A CA 1
ATOM 693 C C . VAL A 1 89 ? -10.863 12.756 11.760 1.00 88.25 89 VAL A C 1
ATOM 695 O O . VAL A 1 89 ? -10.307 12.614 10.673 1.00 88.25 89 VAL A O 1
ATOM 698 N N . SER A 1 90 ? -10.159 12.871 12.893 1.00 89.00 90 SER A N 1
ATOM 699 C CA . SER A 1 90 ? -8.689 12.831 12.895 1.00 89.00 90 SER A CA 1
ATOM 700 C C . SER A 1 90 ? -8.157 11.461 12.475 1.00 89.00 90 SER A C 1
ATOM 702 O O . SER A 1 90 ? -7.190 11.396 11.724 1.00 89.00 90 SER A O 1
ATOM 704 N N . LEU A 1 91 ? -8.834 10.383 12.887 1.00 90.69 91 LEU A N 1
ATOM 705 C CA . LEU A 1 91 ? -8.496 9.011 12.509 1.00 90.69 91 LEU A CA 1
ATOM 706 C C . LEU A 1 91 ? -8.919 8.697 11.069 1.00 90.69 91 LEU A C 1
ATOM 708 O O . LEU A 1 91 ? -8.143 8.085 10.338 1.00 90.69 91 LEU A O 1
ATOM 712 N N . GLN A 1 92 ? -10.095 9.168 10.635 1.00 90.69 92 GLN A N 1
ATOM 713 C CA . GLN A 1 92 ? -10.564 8.996 9.251 1.00 90.69 92 GLN A CA 1
ATOM 714 C C . GLN A 1 92 ? -9.606 9.592 8.212 1.00 90.69 92 GLN A C 1
ATOM 716 O O . GLN A 1 92 ? -9.515 9.081 7.102 1.00 90.69 92 GLN A O 1
ATOM 721 N N . LYS A 1 93 ? -8.889 10.671 8.552 1.00 91.00 93 LYS A N 1
ATOM 722 C CA . LYS A 1 93 ? -7.938 11.332 7.643 1.00 91.00 93 LYS A CA 1
ATOM 723 C C . LYS A 1 93 ? -6.579 10.637 7.553 1.00 91.00 93 LYS A C 1
ATOM 725 O O . LYS A 1 93 ? -5.811 10.941 6.641 1.00 91.00 93 LYS A O 1
ATOM 730 N N . LEU A 1 94 ? -6.260 9.719 8.470 1.00 94.44 94 LEU A N 1
ATOM 731 C CA . LEU A 1 94 ? -4.946 9.071 8.504 1.00 94.44 94 LEU A CA 1
ATOM 732 C C . LEU A 1 94 ? -4.631 8.284 7.224 1.00 94.44 94 LEU A C 1
ATOM 734 O O . LEU A 1 94 ? -3.541 8.494 6.698 1.00 94.44 94 LEU A O 1
ATOM 738 N N . PRO A 1 95 ? -5.530 7.439 6.669 1.00 94.25 95 PRO A N 1
ATOM 739 C CA . PRO A 1 95 ? -5.231 6.686 5.452 1.00 94.25 95 PRO A CA 1
ATOM 740 C C . PRO A 1 95 ? -4.861 7.573 4.257 1.00 94.25 95 PRO A C 1
ATOM 742 O O . PRO A 1 95 ? -3.917 7.265 3.531 1.00 94.25 95 PRO A O 1
ATOM 745 N N . GLU A 1 96 ? -5.559 8.698 4.085 1.00 93.75 96 GLU A N 1
ATOM 746 C CA . GLU A 1 96 ? -5.252 9.685 3.049 1.00 93.75 96 GLU A CA 1
ATOM 747 C C . GLU A 1 96 ? -3.873 10.322 3.280 1.00 93.75 96 GLU A C 1
ATOM 749 O O . GLU A 1 96 ? -3.031 10.318 2.384 1.00 93.75 96 GLU A O 1
ATOM 754 N N . GLN A 1 97 ? -3.596 10.816 4.490 1.00 94.94 97 GLN A N 1
ATOM 755 C CA . GLN A 1 97 ? -2.298 11.418 4.828 1.00 94.94 97 GLN A CA 1
ATOM 756 C C . GLN A 1 97 ? -1.139 10.437 4.619 1.00 94.94 97 GLN A C 1
ATOM 758 O O . GLN A 1 97 ? -0.082 10.781 4.099 1.00 94.94 97 GLN A O 1
ATOM 763 N N . TRP A 1 98 ? -1.344 9.188 5.019 1.00 95.75 98 TRP A N 1
ATOM 764 C CA . TRP A 1 98 ? -0.400 8.092 4.871 1.00 95.75 98 TRP A CA 1
ATOM 765 C C . TRP A 1 98 ? -0.091 7.759 3.415 1.00 95.75 98 TRP A C 1
ATOM 767 O O . TRP A 1 98 ? 1.065 7.469 3.100 1.00 95.75 98 TRP A O 1
ATOM 777 N N . LEU A 1 99 ? -1.102 7.812 2.548 1.00 95.81 99 LEU A N 1
ATOM 778 C CA . LEU A 1 99 ? -0.958 7.621 1.111 1.00 95.81 99 LEU A CA 1
ATOM 779 C C . LEU A 1 99 ? -0.171 8.769 0.475 1.00 95.81 99 LEU A C 1
ATOM 781 O O . LEU A 1 99 ? 0.784 8.525 -0.258 1.00 95.81 99 LEU A O 1
ATOM 785 N N . TRP A 1 100 ? -0.517 10.014 0.803 1.00 94.88 100 TRP A N 1
ATOM 786 C CA . TRP A 1 100 ? 0.193 11.187 0.296 1.00 94.88 100 TRP A CA 1
ATOM 787 C C . TRP A 1 100 ? 1.664 11.192 0.700 1.00 94.88 100 TRP A C 1
ATOM 789 O O . TRP A 1 100 ? 2.530 11.371 -0.153 1.00 94.88 100 TRP A O 1
ATOM 799 N N . ASN A 1 101 ? 1.955 10.915 1.972 1.00 93.00 101 ASN A N 1
ATOM 800 C CA . ASN A 1 101 ? 3.326 10.891 2.473 1.00 93.00 101 ASN A CA 1
ATOM 801 C C . ASN A 1 101 ? 4.186 9.852 1.743 1.00 93.00 101 ASN A C 1
ATOM 803 O O . ASN A 1 101 ? 5.319 10.155 1.379 1.00 93.00 101 ASN A O 1
ATOM 807 N N . VAL A 1 102 ? 3.662 8.641 1.499 1.00 92.44 102 VAL A N 1
ATOM 808 C CA . VAL A 1 102 ? 4.438 7.605 0.797 1.00 92.44 102 VAL A CA 1
ATOM 809 C C . VAL A 1 102 ? 4.601 7.920 -0.691 1.00 92.44 102 VAL A C 1
ATOM 811 O O . VAL A 1 102 ? 5.662 7.653 -1.246 1.00 92.44 102 VAL A O 1
ATOM 814 N N . LEU A 1 103 ? 3.592 8.507 -1.344 1.00 93.31 103 LEU A N 1
ATOM 815 C CA . LEU A 1 103 ? 3.700 8.932 -2.744 1.00 93.31 103 LEU A CA 1
ATOM 816 C C . LEU A 1 103 ? 4.731 10.047 -2.910 1.00 93.31 103 LEU A C 1
ATOM 818 O O . LEU A 1 103 ? 5.526 10.005 -3.847 1.00 93.31 103 LEU A O 1
ATOM 822 N N . GLU A 1 104 ? 4.766 11.001 -1.983 1.00 91.44 104 GLU A N 1
ATOM 823 C CA . GLU A 1 104 ? 5.760 12.071 -1.992 1.00 91.44 104 GLU A CA 1
ATOM 824 C C . GLU A 1 104 ? 7.173 11.536 -1.734 1.00 91.44 104 GLU A C 1
ATOM 826 O O . GLU A 1 104 ? 8.110 11.884 -2.451 1.00 91.44 104 GLU A O 1
ATOM 831 N N . GLU A 1 105 ? 7.327 10.608 -0.787 1.00 87.88 105 GLU A N 1
ATOM 832 C CA . GLU A 1 105 ? 8.616 9.962 -0.525 1.00 87.88 105 GLU A CA 1
ATOM 833 C C . GLU A 1 105 ? 9.125 9.182 -1.756 1.00 87.88 105 GLU A C 1
ATOM 835 O O . GLU A 1 105 ? 10.315 9.226 -2.070 1.00 87.88 105 GLU A O 1
ATOM 840 N N . ILE A 1 106 ? 8.224 8.541 -2.515 1.00 88.25 106 ILE A N 1
ATOM 841 C CA . ILE A 1 106 ? 8.557 7.882 -3.789 1.00 88.25 106 ILE A CA 1
ATOM 842 C C . ILE A 1 106 ? 9.006 8.896 -4.850 1.00 88.25 106 ILE A C 1
ATOM 844 O O . ILE A 1 106 ? 9.949 8.606 -5.584 1.00 88.25 106 ILE A O 1
ATOM 848 N N . LYS A 1 107 ? 8.355 10.062 -4.963 1.00 87.50 107 LYS A N 1
ATOM 849 C CA . LYS A 1 107 ? 8.709 11.100 -5.952 1.00 87.50 107 LYS A CA 1
ATOM 850 C C . LYS A 1 107 ? 10.077 11.708 -5.666 1.00 87.50 107 LYS A C 1
ATOM 852 O O . LYS A 1 107 ? 10.910 11.801 -6.567 1.00 87.50 107 LYS A O 1
ATOM 857 N N . CYS A 1 108 ? 10.315 12.099 -4.416 1.00 80.56 108 CYS A N 1
ATOM 858 C CA . CYS A 1 108 ? 11.505 12.848 -4.018 1.00 80.56 108 CYS A CA 1
ATOM 859 C C . CYS A 1 108 ? 12.812 12.070 -4.210 1.00 80.56 108 CYS A C 1
ATOM 861 O O . CYS A 1 108 ? 13.857 12.694 -4.365 1.00 80.56 108 CYS A O 1
ATOM 863 N N . SER A 1 109 ? 12.770 10.731 -4.262 1.00 66.69 109 SER A N 1
ATOM 864 C CA . SER A 1 109 ? 13.956 9.883 -4.490 1.00 66.69 109 SER A CA 1
ATOM 865 C C . SER A 1 109 ? 15.128 10.186 -3.557 1.00 66.69 109 SER A C 1
ATOM 867 O O . SER A 1 109 ? 16.282 10.030 -3.962 1.00 66.69 109 SER A O 1
ATOM 869 N N . ASP A 1 110 ? 14.854 10.676 -2.347 1.00 64.88 110 ASP A N 1
ATOM 870 C CA . ASP A 1 110 ? 15.897 11.149 -1.446 1.00 64.88 110 ASP A CA 1
ATOM 871 C C . ASP A 1 110 ? 16.871 9.990 -1.152 1.00 64.88 110 ASP A C 1
ATOM 873 O O . ASP A 1 110 ? 16.438 8.944 -0.664 1.00 64.88 110 ASP A O 1
ATOM 877 N N . PRO A 1 111 ? 18.180 10.125 -1.433 1.00 58.56 111 PRO A N 1
ATOM 878 C CA . PRO A 1 111 ? 19.169 9.101 -1.101 1.00 58.56 111 PRO A CA 1
ATOM 879 C C . PRO A 1 111 ? 19.202 8.745 0.394 1.00 58.56 111 PRO A C 1
ATOM 881 O O . PRO A 1 111 ? 19.655 7.658 0.755 1.00 58.56 111 PRO A O 1
ATOM 884 N N . SER A 1 112 ? 18.728 9.650 1.258 1.00 58.00 112 SER A N 1
ATOM 885 C CA . SER A 1 112 ? 18.564 9.446 2.698 1.00 58.00 112 SER A CA 1
ATOM 886 C C . SER A 1 112 ? 17.201 8.857 3.092 1.00 58.00 112 SER A C 1
ATOM 888 O O . SER A 1 112 ? 17.021 8.445 4.244 1.00 58.00 112 SER A O 1
ATOM 890 N N . SER A 1 113 ? 16.256 8.752 2.145 1.00 64.12 113 SER A N 1
ATOM 891 C CA . SER A 1 113 ? 14.963 8.105 2.367 1.00 64.12 113 SER A CA 1
ATOM 892 C C . SER A 1 113 ? 15.163 6.652 2.784 1.00 64.12 113 SER A C 1
ATOM 894 O O . SER A 1 113 ? 15.969 5.890 2.238 1.00 64.12 113 SER A O 1
ATOM 896 N N . LYS A 1 114 ? 14.358 6.240 3.766 1.00 61.22 114 LYS A N 1
ATOM 897 C CA . LYS A 1 114 ? 14.315 4.853 4.233 1.00 61.22 114 LYS A CA 1
ATOM 898 C C . LYS A 1 114 ? 13.711 3.920 3.175 1.00 61.22 114 LYS A C 1
ATOM 900 O O . LYS A 1 114 ? 13.913 2.706 3.269 1.00 61.22 114 LYS A O 1
ATOM 905 N N . LEU A 1 115 ? 13.039 4.460 2.151 1.00 66.06 115 LEU A N 1
ATOM 906 C CA . LEU A 1 115 ? 12.589 3.744 0.955 1.00 66.06 115 LEU A CA 1
ATOM 907 C C . LEU A 1 115 ? 13.781 3.541 0.006 1.00 66.06 115 LEU A C 1
ATOM 909 O O . LEU A 1 115 ? 13.911 4.161 -1.042 1.00 66.06 115 LEU A O 1
ATOM 913 N N . CYS A 1 116 ? 14.717 2.682 0.403 1.00 53.34 116 CYS A N 1
ATOM 914 C CA . CYS A 1 116 ? 15.968 2.514 -0.327 1.00 53.34 116 CYS A CA 1
ATOM 915 C C . CYS A 1 116 ? 15.764 1.888 -1.723 1.00 53.34 116 CYS A C 1
ATOM 917 O O . CYS A 1 116 ? 15.138 0.834 -1.871 1.00 53.34 116 CYS A O 1
ATOM 919 N N . ALA A 1 117 ? 16.442 2.484 -2.709 1.00 47.72 117 ALA A N 1
ATOM 920 C CA . ALA A 1 117 ? 16.599 2.066 -4.104 1.00 47.72 117 ALA A CA 1
ATOM 921 C C . ALA A 1 117 ? 17.085 0.619 -4.326 1.00 47.72 117 ALA A C 1
ATOM 923 O O . ALA A 1 117 ? 17.008 0.093 -5.437 1.00 47.72 117 ALA A O 1
ATOM 924 N N . THR A 1 118 ? 17.594 -0.061 -3.292 1.00 46.47 118 THR A N 1
ATOM 925 C CA . THR A 1 118 ? 18.018 -1.460 -3.397 1.00 46.47 118 THR A CA 1
ATOM 926 C C . THR A 1 118 ? 16.960 -2.417 -2.838 1.00 46.47 118 THR A C 1
ATOM 928 O O . THR A 1 118 ? 16.732 -2.553 -1.637 1.00 46.47 118 THR A O 1
ATOM 931 N N . ARG A 1 119 ? 16.331 -3.156 -3.759 1.00 46.91 119 ARG A N 1
ATOM 932 C CA . ARG A 1 119 ? 15.591 -4.417 -3.561 1.00 46.91 119 ARG A CA 1
ATOM 933 C C . ARG A 1 119 ? 14.385 -4.474 -2.618 1.00 46.91 119 ARG A C 1
ATOM 935 O O . ARG A 1 119 ? 13.788 -5.549 -2.592 1.00 46.91 119 ARG A O 1
ATOM 942 N N . ARG A 1 120 ? 13.967 -3.450 -1.861 1.00 54.22 120 ARG A N 1
ATOM 943 C CA . ARG A 1 120 ? 12.848 -3.635 -0.904 1.00 54.22 120 ARG A CA 1
ATOM 944 C C . ARG A 1 120 ? 11.806 -2.523 -0.828 1.00 54.22 120 ARG A C 1
ATOM 946 O O . ARG A 1 120 ? 11.212 -2.297 0.215 1.00 54.22 120 ARG A O 1
ATOM 953 N N . SER A 1 121 ? 11.374 -2.067 -1.996 1.00 61.28 121 SER A N 1
ATOM 954 C CA . SER A 1 121 ? 9.996 -1.609 -2.220 1.00 61.28 121 SER A CA 1
ATOM 955 C C . SER A 1 121 ? 8.942 -2.688 -1.927 1.00 61.28 121 SER A C 1
ATOM 957 O O . SER A 1 121 ? 7.775 -2.447 -2.168 1.00 61.28 121 SER A O 1
ATOM 959 N N . ALA A 1 122 ? 9.308 -3.899 -1.491 1.00 77.00 122 ALA A N 1
ATOM 960 C CA . ALA A 1 122 ? 8.441 -5.074 -1.520 1.00 77.00 122 ALA A CA 1
ATOM 961 C C . ALA A 1 122 ? 7.169 -4.935 -0.670 1.00 77.00 122 ALA A C 1
ATOM 963 O O . ALA A 1 122 ? 6.153 -5.505 -1.050 1.00 77.00 122 ALA A O 1
ATOM 964 N N . GLY A 1 123 ? 7.209 -4.168 0.425 1.00 88.44 123 GLY A N 1
ATOM 965 C CA . GLY A 1 123 ? 6.037 -3.894 1.258 1.00 88.44 123 GLY A CA 1
ATOM 966 C C . GLY A 1 123 ? 5.263 -2.617 0.889 1.00 88.44 123 GLY A C 1
ATOM 967 O O . GLY A 1 123 ? 4.108 -2.485 1.286 1.00 88.44 123 GLY A O 1
ATOM 968 N N . ILE A 1 124 ? 5.828 -1.719 0.067 1.00 91.44 124 ILE A N 1
ATOM 969 C CA . ILE A 1 124 ? 5.145 -0.492 -0.393 1.00 91.44 124 ILE A CA 1
ATOM 970 C C . ILE A 1 124 ? 3.872 -0.818 -1.197 1.00 91.44 124 ILE A C 1
ATOM 972 O O . ILE A 1 124 ? 2.833 -0.225 -0.903 1.00 91.44 124 ILE A O 1
ATOM 976 N N . PRO A 1 125 ? 3.878 -1.770 -2.158 1.00 93.62 125 PRO A N 1
ATOM 977 C CA . PRO A 1 125 ? 2.659 -2.179 -2.832 1.00 93.62 125 PRO A CA 1
ATOM 978 C C . PRO A 1 125 ? 1.587 -2.657 -1.856 1.00 93.62 125 PRO A C 1
ATOM 980 O O . PRO A 1 125 ? 0.458 -2.201 -1.959 1.00 93.62 125 PRO A O 1
ATOM 983 N N . PHE A 1 126 ? 1.942 -3.479 -0.862 1.00 93.81 126 PHE A N 1
ATOM 984 C CA . PHE A 1 126 ? 0.993 -3.948 0.153 1.00 93.81 126 PHE A CA 1
ATOM 985 C C . PHE A 1 126 ? 0.416 -2.793 0.978 1.00 93.81 126 PHE A C 1
ATOM 987 O O . PHE A 1 126 ? -0.785 -2.757 1.238 1.00 93.81 126 PHE A O 1
ATOM 994 N N . TYR A 1 127 ? 1.256 -1.829 1.358 1.00 95.38 127 TYR A N 1
ATOM 995 C CA . TYR A 1 127 ? 0.836 -0.633 2.080 1.00 95.38 127 TYR A CA 1
ATOM 996 C C . TYR A 1 127 ? -0.194 0.179 1.284 1.00 95.38 127 TYR A C 1
ATOM 998 O O . TYR A 1 127 ? -1.294 0.428 1.773 1.00 95.38 127 TYR A O 1
ATOM 1006 N N . ILE A 1 128 ? 0.113 0.512 0.027 1.00 96.56 128 ILE A N 1
ATOM 1007 C CA . ILE A 1 128 ? -0.788 1.275 -0.848 1.00 96.56 128 ILE A CA 1
ATOM 1008 C C . ILE A 1 128 ? -2.055 0.467 -1.173 1.00 96.56 128 ILE A C 1
ATOM 1010 O O . ILE A 1 128 ? -3.156 1.010 -1.134 1.00 96.56 128 ILE A O 1
ATOM 1014 N N . GLN A 1 129 ? -1.935 -0.841 -1.419 1.00 95.88 129 GLN A N 1
ATOM 1015 C CA . GLN A 1 129 ? -3.074 -1.737 -1.644 1.00 95.88 129 GLN A CA 1
ATOM 1016 C C . GLN A 1 129 ? -4.043 -1.765 -0.461 1.00 95.88 129 GLN A C 1
ATOM 1018 O O . GLN A 1 129 ? -5.251 -1.835 -0.667 1.00 95.88 129 GLN A O 1
ATOM 1023 N N . ALA A 1 130 ? -3.549 -1.764 0.779 1.00 96.00 130 ALA A N 1
ATOM 1024 C CA . ALA A 1 130 ? -4.415 -1.732 1.956 1.00 96.00 130 ALA A CA 1
ATOM 1025 C C . ALA A 1 130 ? -5.184 -0.406 2.050 1.00 96.00 130 ALA A C 1
ATOM 1027 O O . ALA A 1 130 ? -6.389 -0.420 2.281 1.00 96.00 130 ALA A O 1
ATOM 1028 N N . LEU A 1 131 ? -4.510 0.719 1.797 1.00 95.94 131 LEU A N 1
ATOM 1029 C CA . LEU A 1 131 ? -5.119 2.050 1.835 1.00 95.94 131 LEU A CA 1
ATOM 1030 C C . LEU A 1 131 ? -6.196 2.219 0.756 1.00 95.94 131 LEU A C 1
ATOM 1032 O O . LEU A 1 131 ? -7.321 2.609 1.063 1.00 95.94 131 LEU A O 1
ATOM 1036 N N . LEU A 1 132 ? -5.873 1.871 -0.492 1.00 95.62 132 LEU A N 1
ATOM 1037 C CA . LEU A 1 132 ? -6.777 2.046 -1.630 1.00 95.62 132 LEU A CA 1
ATOM 1038 C C . LEU A 1 132 ? -7.947 1.059 -1.622 1.00 95.62 132 LEU A C 1
ATOM 1040 O O . LEU A 1 132 ? -9.062 1.429 -1.973 1.00 95.62 132 LEU A O 1
ATOM 1044 N N . ALA A 1 133 ? -7.733 -0.192 -1.202 1.00 93.25 133 ALA A N 1
ATOM 1045 C CA . ALA A 1 133 ? -8.817 -1.175 -1.156 1.00 93.25 133 ALA A CA 1
ATOM 1046 C C . ALA A 1 133 ? -9.892 -0.835 -0.112 1.00 93.25 133 ALA A C 1
ATOM 1048 O O . ALA A 1 133 ? -11.036 -1.272 -0.252 1.00 93.25 133 ALA A O 1
ATOM 1049 N N . CYS A 1 134 ? -9.531 -0.065 0.915 1.00 89.38 134 CYS A N 1
ATOM 1050 C CA . CYS A 1 134 ? -10.449 0.360 1.964 1.00 89.38 134 CYS A CA 1
ATOM 1051 C C . CYS A 1 134 ? -11.200 1.652 1.615 1.00 89.38 134 CYS A C 1
ATOM 1053 O O . CYS A 1 134 ? -12.134 2.005 2.339 1.00 89.38 134 CYS A O 1
ATOM 1055 N N . GLU A 1 135 ? -10.824 2.353 0.539 1.00 89.62 135 GLU A N 1
ATOM 1056 C CA . GLU A 1 135 ? -11.465 3.599 0.112 1.00 89.62 135 GLU A CA 1
ATOM 1057 C C . GLU A 1 135 ? -12.993 3.416 -0.056 1.00 89.62 135 GLU A C 1
ATOM 1059 O O . GLU A 1 135 ? -13.443 2.457 -0.700 1.00 89.62 135 GLU A O 1
ATOM 1064 N N . PRO A 1 136 ? -13.832 4.309 0.510 1.00 84.00 136 PRO A N 1
ATOM 1065 C CA . PRO A 1 136 ? -15.283 4.186 0.404 1.00 84.00 136 PRO A CA 1
ATOM 1066 C C . PRO A 1 136 ? -15.793 4.221 -1.049 1.00 84.00 136 PRO A C 1
ATOM 1068 O O . PRO A 1 136 ? -15.837 5.265 -1.693 1.00 84.00 136 PRO A O 1
ATOM 1071 N N . LYS A 1 137 ? -16.311 3.086 -1.537 1.00 78.38 137 LYS A N 1
ATOM 1072 C CA . LYS A 1 137 ? -16.835 2.933 -2.916 1.00 78.38 137 LYS A CA 1
ATOM 1073 C C . LYS A 1 137 ? -18.064 3.792 -3.244 1.00 78.38 137 LYS A C 1
ATOM 1075 O O . LYS A 1 137 ? -18.407 3.948 -4.408 1.00 78.38 137 LYS A O 1
ATOM 1080 N N . LYS A 1 138 ? -18.758 4.315 -2.226 1.00 69.88 138 LYS A N 1
ATOM 1081 C CA . LYS A 1 138 ? -19.935 5.187 -2.399 1.00 69.88 138 LYS A CA 1
ATOM 1082 C C . LYS A 1 138 ? -19.563 6.642 -2.734 1.00 69.88 138 LYS A C 1
ATOM 1084 O O . LYS A 1 138 ? -20.456 7.423 -3.044 1.00 69.88 138 LYS A O 1
ATOM 1089 N N . GLY A 1 139 ? -18.280 7.009 -2.653 1.00 67.56 139 GLY A N 1
ATOM 1090 C CA . GLY A 1 139 ? -17.758 8.321 -3.042 1.00 67.56 139 GLY A CA 1
ATOM 1091 C C . GLY A 1 139 ? -17.092 8.312 -4.421 1.00 67.56 139 GLY A C 1
ATOM 1092 O O . GLY A 1 139 ? -16.976 7.278 -5.078 1.00 67.56 139 GLY A O 1
ATOM 1093 N N . LYS A 1 140 ? -16.613 9.480 -4.862 1.00 64.56 140 LYS A N 1
ATOM 1094 C CA . LYS A 1 140 ? -15.635 9.537 -5.952 1.00 64.56 140 LYS A CA 1
ATOM 1095 C C . LYS A 1 140 ? -14.356 8.913 -5.383 1.00 64.56 140 LYS A C 1
ATOM 1097 O O . LYS A 1 140 ? -13.859 9.422 -4.389 1.00 64.56 140 LYS A O 1
ATOM 1102 N N . MET A 1 141 ? -13.896 7.787 -5.932 1.00 79.12 141 MET A N 1
ATOM 1103 C CA . MET A 1 141 ? -12.651 7.120 -5.510 1.00 79.12 141 MET A CA 1
ATOM 1104 C C . MET A 1 141 ? -11.424 7.979 -5.856 1.00 79.12 141 MET A C 1
ATOM 1106 O O . MET A 1 141 ? -10.664 7.677 -6.778 1.00 79.12 141 MET A O 1
ATOM 1110 N N . ASP A 1 142 ? -11.320 9.135 -5.218 1.00 89.56 142 ASP A N 1
ATOM 1111 C CA . ASP A 1 142 ? -10.379 10.190 -5.540 1.00 89.56 142 ASP A CA 1
ATOM 1112 C C . ASP A 1 142 ? -8.955 9.770 -5.169 1.00 89.56 142 ASP A C 1
ATOM 1114 O O . ASP A 1 142 ? -8.038 10.052 -5.941 1.00 89.56 142 ASP A O 1
ATOM 1118 N N . LEU A 1 143 ? -8.762 8.995 -4.094 1.00 93.38 143 LEU A N 1
ATOM 1119 C CA . LEU A 1 143 ? -7.443 8.491 -3.707 1.00 93.38 143 LEU A CA 1
ATOM 1120 C C . LEU A 1 143 ? -6.907 7.499 -4.737 1.00 93.38 143 LEU A C 1
ATOM 1122 O O . LEU A 1 143 ? -5.764 7.645 -5.180 1.00 93.38 143 LEU A O 1
ATOM 1126 N N . LEU A 1 144 ? -7.722 6.531 -5.179 1.00 95.62 144 LEU A N 1
ATOM 1127 C CA . LEU A 1 144 ? -7.337 5.616 -6.256 1.00 95.62 144 LEU A CA 1
ATOM 1128 C C . LEU A 1 144 ? -7.024 6.384 -7.541 1.00 95.62 144 LEU A C 1
ATOM 1130 O O . LEU A 1 144 ? -5.984 6.150 -8.156 1.00 95.62 144 LEU A O 1
ATOM 1134 N N . LYS A 1 145 ? -7.895 7.319 -7.940 1.00 95.19 145 LYS A N 1
ATOM 1135 C CA . LYS A 1 145 ? -7.728 8.088 -9.181 1.00 95.19 145 LYS A CA 1
ATOM 1136 C C . LYS A 1 145 ? -6.429 8.882 -9.201 1.00 95.19 145 LYS A C 1
ATOM 1138 O O . LYS A 1 145 ? -5.690 8.829 -10.186 1.00 95.19 145 LYS A O 1
ATOM 1143 N N . ILE A 1 146 ? -6.167 9.617 -8.126 1.00 95.38 146 ILE A N 1
ATOM 1144 C CA . ILE A 1 146 ? -4.953 10.411 -7.948 1.00 95.38 146 ILE A CA 1
ATOM 1145 C C . ILE A 1 146 ? -3.734 9.492 -7.961 1.00 95.38 146 ILE A C 1
ATOM 1147 O O . ILE A 1 146 ? -2.823 9.705 -8.759 1.00 95.38 146 ILE A O 1
ATOM 1151 N N . THR A 1 147 ? -3.754 8.426 -7.158 1.00 97.44 147 THR A N 1
ATOM 1152 C CA . THR A 1 147 ? -2.627 7.491 -7.042 1.00 97.44 147 THR A CA 1
ATOM 1153 C C . THR A 1 147 ? -2.287 6.852 -8.383 1.00 97.44 147 THR A C 1
ATOM 1155 O O . THR A 1 147 ? -1.127 6.844 -8.784 1.00 97.44 147 THR A O 1
ATOM 1158 N N . MET A 1 148 ? -3.284 6.372 -9.132 1.00 97.62 148 MET A N 1
ATOM 1159 C CA . MET A 1 148 ? -3.053 5.784 -10.454 1.00 97.62 148 MET A CA 1
ATOM 1160 C C . MET A 1 148 ? -2.457 6.800 -11.430 1.00 97.62 148 MET A C 1
ATOM 1162 O O . MET A 1 148 ? -1.507 6.472 -12.139 1.00 97.62 148 MET A O 1
ATOM 1166 N N . LYS A 1 149 ? -2.956 8.043 -11.443 1.00 96.50 149 LYS A N 1
ATOM 1167 C CA . LYS A 1 149 ? -2.424 9.108 -12.305 1.00 96.50 149 LYS A CA 1
ATOM 1168 C C . LYS A 1 149 ? -0.965 9.432 -11.980 1.00 96.50 149 LYS A C 1
ATOM 1170 O O . LYS A 1 149 ? -0.151 9.560 -12.897 1.00 96.50 149 LYS A O 1
ATOM 1175 N N . GLU A 1 150 ? -0.629 9.556 -10.700 1.00 96.12 150 GLU A N 1
ATOM 1176 C CA . GLU A 1 150 ? 0.740 9.830 -10.263 1.00 96.12 150 GLU A CA 1
ATOM 1177 C C . GLU A 1 150 ? 1.683 8.676 -10.601 1.00 96.12 150 GLU A C 1
ATOM 1179 O O . GLU A 1 150 ? 2.712 8.895 -11.237 1.00 96.12 150 GLU A O 1
ATOM 1184 N N . LEU A 1 151 ? 1.308 7.439 -10.267 1.00 96.81 151 LEU A N 1
ATOM 1185 C CA . LEU A 1 151 ? 2.134 6.263 -10.539 1.00 96.81 151 LEU A CA 1
ATOM 1186 C C . LEU A 1 151 ? 2.331 6.032 -12.041 1.00 96.81 151 LEU A C 1
ATOM 1188 O O . LEU A 1 151 ? 3.441 5.728 -12.463 1.00 96.81 151 LEU A O 1
ATOM 1192 N N . ILE A 1 152 ? 1.297 6.209 -12.870 1.00 97.06 152 ILE A N 1
ATOM 1193 C CA . ILE A 1 152 ? 1.430 6.114 -14.334 1.00 97.06 152 ILE A CA 1
ATOM 1194 C C . ILE A 1 152 ? 2.395 7.175 -14.858 1.00 97.06 152 ILE A C 1
ATOM 1196 O O . ILE A 1 152 ? 3.197 6.888 -15.744 1.00 97.06 152 ILE A O 1
ATOM 1200 N N . THR A 1 153 ? 2.330 8.392 -14.317 1.00 95.12 153 THR A N 1
ATOM 1201 C CA . THR A 1 153 ? 3.240 9.475 -14.703 1.00 95.12 153 THR A CA 1
ATOM 1202 C C . THR A 1 153 ? 4.681 9.128 -14.331 1.00 95.12 153 THR A C 1
ATOM 1204 O O . THR A 1 153 ? 5.561 9.239 -15.177 1.00 95.12 153 THR A O 1
ATOM 1207 N N . LEU A 1 154 ? 4.908 8.626 -13.113 1.00 93.25 154 LEU A N 1
ATOM 1208 C CA . LEU A 1 154 ? 6.226 8.201 -12.628 1.00 93.25 154 LEU A CA 1
ATOM 1209 C C . LEU A 1 154 ? 6.780 6.965 -13.348 1.00 93.25 154 LEU A C 1
ATOM 1211 O O . LEU A 1 154 ? 7.992 6.801 -13.433 1.00 93.25 154 LEU A O 1
ATOM 1215 N N . ALA A 1 155 ? 5.916 6.083 -13.853 1.00 93.94 155 ALA A N 1
ATOM 1216 C CA . ALA A 1 155 ? 6.320 4.862 -14.546 1.00 93.94 155 ALA A CA 1
ATOM 1217 C C . ALA A 1 155 ? 6.806 5.107 -15.986 1.00 93.94 155 ALA A C 1
ATOM 1219 O O . ALA A 1 155 ? 7.452 4.234 -16.577 1.00 93.94 155 ALA A O 1
ATOM 1220 N N . ARG A 1 156 ? 6.498 6.272 -16.572 1.00 91.38 156 ARG A N 1
ATOM 1221 C CA . ARG A 1 156 ? 6.957 6.625 -17.920 1.00 91.38 156 ARG A CA 1
ATOM 1222 C C . ARG A 1 156 ? 8.480 6.810 -17.934 1.00 91.38 156 ARG A C 1
ATOM 1224 O O . ARG A 1 156 ? 9.032 7.318 -16.961 1.00 91.38 156 ARG A O 1
ATOM 1231 N N . PRO A 1 157 ? 9.163 6.422 -19.027 1.00 85.06 157 PRO A N 1
ATOM 1232 C CA . PRO A 1 157 ? 10.570 6.751 -19.205 1.00 85.06 157 PRO A CA 1
ATOM 1233 C C . PRO A 1 157 ? 10.771 8.265 -19.112 1.00 85.06 157 PRO A C 1
ATOM 1235 O O . PRO A 1 157 ? 10.011 9.025 -19.714 1.00 85.06 157 PRO A O 1
ATOM 1238 N N . SER A 1 158 ? 11.778 8.678 -18.352 1.00 78.12 158 SER A N 1
ATOM 1239 C CA . SER A 1 158 ? 12.239 10.060 -18.286 1.00 78.12 158 SER A CA 1
ATOM 1240 C C . SER A 1 158 ? 13.621 10.137 -18.922 1.00 78.12 158 SER A C 1
ATOM 1242 O O . SER A 1 158 ? 14.455 9.269 -18.665 1.00 78.12 158 SER A O 1
ATOM 1244 N N . ASP A 1 159 ? 13.865 11.181 -19.712 1.00 68.94 159 ASP A N 1
ATOM 1245 C CA . ASP A 1 159 ? 15.194 11.485 -20.265 1.00 68.94 159 ASP A CA 1
ATOM 1246 C C . ASP A 1 159 ? 16.151 12.046 -19.193 1.00 68.94 159 ASP A C 1
ATOM 1248 O O . ASP A 1 159 ? 17.340 12.251 -19.439 1.00 68.94 159 ASP A O 1
ATOM 1252 N N . ASP A 1 160 ? 15.634 12.308 -17.989 1.00 65.12 160 ASP A N 1
ATOM 1253 C CA . ASP A 1 160 ? 16.373 12.906 -16.888 1.00 65.12 160 ASP A CA 1
ATOM 1254 C C . ASP A 1 160 ? 17.248 11.859 -16.175 1.00 65.12 160 ASP A C 1
ATOM 1256 O O . ASP A 1 160 ? 16.761 10.897 -15.577 1.00 65.12 160 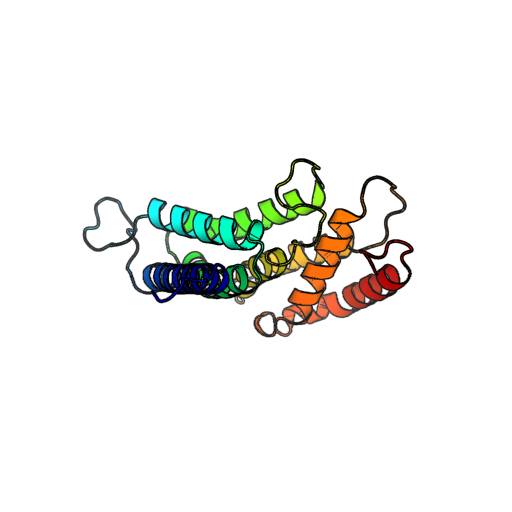ASP A O 1
ATOM 1260 N N . SER A 1 161 ? 18.566 12.058 -16.205 1.00 59.00 161 SER A N 1
ATOM 1261 C CA . SER A 1 161 ? 19.585 11.123 -15.700 1.00 59.00 161 SER A CA 1
ATOM 1262 C C . SER A 1 161 ? 19.659 11.018 -14.169 1.00 59.00 161 SER A C 1
ATOM 1264 O O . SER A 1 161 ? 20.531 10.331 -13.636 1.00 59.00 161 SER A O 1
ATOM 1266 N N . ARG A 1 162 ? 18.762 11.700 -13.445 1.00 65.12 162 ARG A N 1
ATOM 1267 C CA . ARG A 1 162 ? 18.860 11.911 -11.995 1.00 65.12 162 ARG A CA 1
ATOM 1268 C C . ARG A 1 162 ? 18.580 10.660 -11.158 1.00 65.12 162 ARG A C 1
ATOM 1270 O O . ARG A 1 162 ? 19.286 10.447 -10.177 1.00 65.12 162 ARG A O 1
ATOM 1277 N N . SER A 1 163 ? 17.585 9.837 -11.508 1.00 77.62 163 SER A N 1
ATOM 1278 C CA . SER A 1 163 ? 17.294 8.569 -10.812 1.00 77.62 163 SER A CA 1
ATOM 1279 C C . SER A 1 163 ? 16.178 7.774 -11.499 1.00 77.62 163 SER A C 1
ATOM 1281 O O . SER A 1 163 ? 15.128 8.324 -11.814 1.00 77.62 163 SER A O 1
ATOM 1283 N N . THR A 1 164 ? 16.349 6.457 -11.655 1.00 85.38 164 THR A N 1
ATOM 1284 C CA . THR A 1 164 ? 15.270 5.546 -12.101 1.00 85.38 164 THR A CA 1
ATOM 1285 C C . THR A 1 164 ? 14.453 4.972 -10.942 1.00 85.38 164 THR A C 1
ATOM 1287 O O . THR A 1 164 ? 13.497 4.228 -11.153 1.00 85.38 164 THR A O 1
ATOM 1290 N N . VAL A 1 165 ? 14.797 5.316 -9.700 1.00 85.62 165 VAL A N 1
ATOM 1291 C CA . VAL A 1 165 ? 14.203 4.732 -8.491 1.00 85.62 165 VAL A CA 1
ATOM 1292 C C . VAL A 1 165 ? 12.683 4.943 -8.422 1.00 85.62 165 VAL A C 1
ATOM 1294 O O . VAL A 1 165 ? 11.979 3.939 -8.273 1.00 85.62 165 VAL A O 1
ATOM 1297 N N . PRO A 1 166 ? 12.127 6.157 -8.627 1.00 88.88 166 PRO A N 1
ATOM 1298 C CA . PRO A 1 166 ? 10.673 6.361 -8.636 1.00 88.88 166 PRO A CA 1
ATOM 1299 C C . PRO A 1 166 ? 9.961 5.510 -9.672 1.00 88.88 166 PRO A C 1
ATOM 1301 O O . PRO A 1 166 ? 8.901 4.959 -9.388 1.00 88.88 166 PRO A O 1
ATOM 1304 N N . GLN A 1 167 ? 10.567 5.363 -10.852 1.00 91.00 167 GLN A N 1
ATOM 1305 C CA . GLN A 1 167 ? 10.018 4.562 -11.938 1.00 91.00 167 GLN A CA 1
ATOM 1306 C C . GLN A 1 167 ? 9.909 3.092 -11.524 1.00 91.00 167 GLN A C 1
ATOM 1308 O O . GLN A 1 167 ? 8.865 2.467 -11.706 1.00 91.00 167 GLN A O 1
ATOM 1313 N N . VAL A 1 168 ? 10.956 2.551 -10.891 1.00 90.25 168 VAL A N 1
ATOM 1314 C CA . VAL A 1 168 ? 10.967 1.177 -10.366 1.00 90.25 168 VAL A CA 1
ATOM 1315 C C . VAL A 1 168 ? 9.898 0.985 -9.289 1.00 90.25 168 VAL A C 1
ATOM 1317 O O . VAL A 1 168 ? 9.188 -0.026 -9.293 1.00 90.25 168 VAL A O 1
ATOM 1320 N N . HIS A 1 169 ? 9.749 1.936 -8.363 1.00 90.75 169 HIS A N 1
ATOM 1321 C CA . HIS A 1 169 ? 8.686 1.886 -7.356 1.00 90.75 169 HIS A CA 1
ATOM 1322 C C . HIS A 1 169 ? 7.305 1.924 -8.011 1.00 90.75 169 HIS A C 1
ATOM 1324 O O . HIS A 1 169 ? 6.476 1.057 -7.729 1.00 90.75 169 HIS A O 1
ATOM 1330 N N . ALA A 1 170 ? 7.082 2.866 -8.925 1.00 94.12 170 ALA A N 1
ATOM 1331 C CA . ALA A 1 170 ? 5.814 3.050 -9.609 1.00 94.12 170 ALA A CA 1
ATOM 1332 C C . ALA A 1 170 ? 5.388 1.798 -10.383 1.00 94.12 170 ALA A C 1
ATOM 1334 O O . ALA A 1 170 ? 4.273 1.315 -10.191 1.00 94.12 170 ALA A O 1
ATOM 1335 N N . LEU A 1 171 ? 6.287 1.204 -11.174 1.00 94.31 171 LEU A N 1
ATOM 1336 C CA . LEU A 1 171 ? 6.019 -0.032 -11.916 1.00 94.31 171 LEU A CA 1
ATOM 1337 C C . LEU A 1 171 ? 5.672 -1.204 -10.985 1.00 94.31 171 LEU A C 1
ATOM 1339 O O . LEU A 1 171 ? 4.740 -1.964 -11.255 1.00 94.31 171 LEU A O 1
ATOM 1343 N N . ASN A 1 172 ? 6.372 -1.339 -9.855 1.00 93.12 172 ASN A N 1
ATOM 1344 C CA . ASN A 1 172 ? 6.087 -2.393 -8.882 1.00 93.12 172 ASN A CA 1
ATOM 1345 C C . ASN A 1 172 ? 4.742 -2.210 -8.172 1.00 93.12 172 ASN A C 1
ATOM 1347 O O . ASN A 1 172 ? 4.034 -3.196 -7.955 1.00 93.12 172 ASN A O 1
ATOM 1351 N N . ILE A 1 173 ? 4.386 -0.973 -7.826 1.00 95.38 173 ILE A N 1
ATOM 1352 C CA . ILE A 1 173 ? 3.101 -0.655 -7.197 1.00 95.38 173 ILE A CA 1
ATOM 1353 C C . ILE A 1 173 ? 1.972 -0.879 -8.203 1.00 95.38 173 ILE A C 1
ATOM 1355 O O . ILE A 1 173 ? 1.040 -1.615 -7.895 1.00 95.38 173 ILE A O 1
ATOM 1359 N N . LEU A 1 174 ? 2.087 -0.351 -9.428 1.00 97.06 174 LEU A N 1
ATOM 1360 C CA . LEU A 1 174 ? 1.115 -0.570 -10.504 1.00 97.06 174 LEU A CA 1
ATOM 1361 C C . LEU A 1 174 ? 0.875 -2.062 -10.745 1.00 97.06 174 LEU A C 1
ATOM 1363 O O . LEU A 1 174 ? -0.271 -2.505 -10.777 1.00 97.06 174 LEU A O 1
ATOM 1367 N N . ARG A 1 175 ? 1.943 -2.867 -10.828 1.00 95.31 175 ARG A N 1
ATOM 1368 C CA . ARG A 1 175 ? 1.836 -4.326 -10.982 1.00 95.31 175 ARG A CA 1
ATOM 1369 C C . ARG A 1 175 ? 1.020 -4.980 -9.867 1.00 95.31 175 ARG A C 1
ATOM 1371 O O . ARG A 1 175 ? 0.311 -5.946 -10.139 1.00 95.31 175 ARG A O 1
ATOM 1378 N N . ALA A 1 176 ? 1.137 -4.509 -8.628 1.00 95.06 176 ALA A N 1
ATOM 1379 C CA . ALA A 1 176 ? 0.350 -5.034 -7.517 1.00 95.06 176 ALA A CA 1
ATOM 1380 C C . ALA A 1 176 ? -1.104 -4.550 -7.562 1.00 95.06 176 ALA A C 1
ATOM 1382 O O . ALA A 1 176 ? -2.008 -5.362 -7.387 1.00 95.06 176 ALA A O 1
ATOM 1383 N N . LEU A 1 177 ? -1.337 -3.269 -7.867 1.00 97.12 177 LEU A N 1
ATOM 1384 C CA . LEU A 1 177 ? -2.680 -2.694 -7.983 1.00 97.12 177 LEU A CA 1
ATOM 1385 C C . LEU A 1 177 ? -3.491 -3.368 -9.096 1.00 97.12 177 LEU A C 1
ATOM 1387 O O . LEU A 1 177 ? -4.628 -3.760 -8.861 1.00 97.12 177 LEU A O 1
ATOM 1391 N N . PHE A 1 178 ? -2.897 -3.622 -10.266 1.00 97.12 178 PHE A N 1
ATOM 1392 C CA . PHE A 1 178 ? -3.567 -4.353 -11.353 1.00 97.12 178 PHE A CA 1
ATOM 1393 C C . PHE A 1 178 ? -3.906 -5.810 -11.008 1.00 97.12 178 PHE A C 1
ATOM 1395 O O . PHE A 1 178 ? -4.734 -6.419 -11.680 1.00 97.12 178 PHE A O 1
ATOM 1402 N N . ARG A 1 179 ? -3.277 -6.386 -9.977 1.00 95.44 179 ARG A N 1
ATOM 1403 C CA . ARG A 1 179 ? -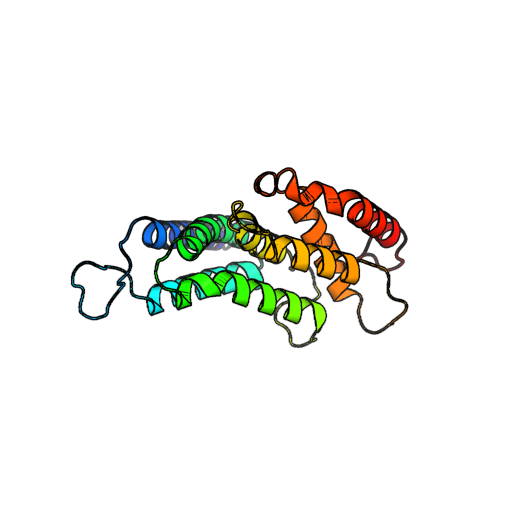3.560 -7.744 -9.484 1.00 95.44 179 ARG A CA 1
ATOM 1404 C C . ARG A 1 179 ? -4.504 -7.756 -8.281 1.00 95.44 179 ARG A C 1
ATOM 1406 O O . ARG A 1 179 ? -4.872 -8.836 -7.824 1.00 95.44 179 ARG A O 1
ATOM 1413 N N . ASP A 1 180 ? -4.874 -6.593 -7.749 1.00 95.31 180 ASP A N 1
ATOM 1414 C CA . ASP A 1 180 ? -5.725 -6.495 -6.570 1.00 95.31 180 ASP A CA 1
ATOM 1415 C C . ASP A 1 180 ? -7.202 -6.599 -6.956 1.00 95.31 180 ASP A C 1
ATOM 1417 O O . ASP A 1 180 ? -7.825 -5.647 -7.429 1.00 95.31 180 ASP A O 1
ATOM 1421 N N . THR A 1 181 ? -7.789 -7.767 -6.712 1.00 94.69 181 THR A N 1
ATOM 1422 C CA . THR A 1 181 ? -9.193 -8.040 -7.040 1.00 94.69 181 THR A CA 1
ATOM 1423 C C . THR A 1 181 ? -10.177 -7.164 -6.261 1.00 94.69 181 THR A C 1
ATOM 1425 O O . THR A 1 181 ? -11.319 -7.002 -6.690 1.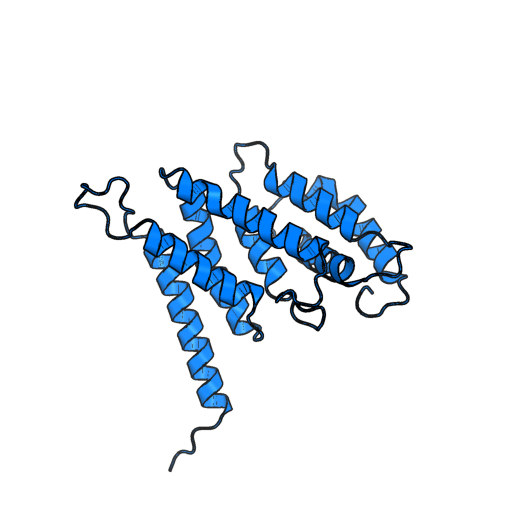00 94.69 181 THR A O 1
ATOM 1428 N N . ARG A 1 182 ? -9.764 -6.547 -5.145 1.00 93.56 182 ARG A N 1
ATOM 1429 C CA . ARG A 1 182 ? -10.638 -5.703 -4.309 1.00 93.56 182 ARG A CA 1
ATOM 1430 C C . ARG A 1 182 ? -10.943 -4.354 -4.962 1.00 93.56 182 ARG A C 1
ATOM 1432 O O . ARG A 1 182 ? -12.004 -3.777 -4.687 1.00 93.56 182 ARG A O 1
ATOM 1439 N N . LEU A 1 183 ? -10.050 -3.885 -5.842 1.00 93.06 183 LEU A N 1
ATOM 1440 C CA . LEU A 1 183 ? -10.224 -2.656 -6.623 1.00 93.06 183 LEU A CA 1
ATOM 1441 C C . LEU A 1 183 ? -11.292 -2.825 -7.718 1.00 93.06 183 LEU A C 1
ATOM 1443 O O . LEU A 1 183 ? -11.980 -1.858 -8.054 1.00 93.06 183 LEU A O 1
ATOM 1447 N N . GLY A 1 184 ? -11.501 -4.057 -8.196 1.00 91.00 184 GLY A N 1
ATOM 1448 C CA . GLY A 1 184 ? -12.560 -4.411 -9.142 1.00 91.00 184 GLY A CA 1
ATOM 1449 C C . GLY A 1 184 ? -12.492 -3.597 -10.435 1.00 91.00 184 GLY A C 1
ATOM 1450 O O . GLY A 1 184 ? -11.414 -3.317 -10.951 1.00 91.00 184 GLY A O 1
ATOM 1451 N N . GLU A 1 185 ? -13.648 -3.175 -10.945 1.00 91.94 185 GLU A N 1
ATOM 1452 C CA . GLU A 1 185 ? -13.750 -2.430 -12.209 1.00 91.94 185 GLU A CA 1
ATOM 1453 C C . GLU A 1 185 ? -13.130 -1.026 -12.156 1.00 91.94 185 GLU A C 1
ATOM 1455 O O . GLU A 1 185 ? -12.803 -0.451 -13.192 1.00 91.94 185 GLU A O 1
ATOM 1460 N N . ASN A 1 186 ? -12.881 -0.486 -10.959 1.00 92.81 186 ASN A N 1
ATOM 1461 C CA . ASN A 1 186 ? -12.310 0.853 -10.801 1.00 92.81 186 ASN A CA 1
ATOM 1462 C C . ASN A 1 186 ? -10.865 0.953 -11.310 1.00 92.81 186 ASN A C 1
ATOM 1464 O O . ASN A 1 186 ? -10.373 2.056 -11.538 1.00 92.81 186 ASN A O 1
ATOM 1468 N N . ILE A 1 187 ? -10.185 -0.184 -11.508 1.00 94.62 187 ILE A N 1
ATOM 1469 C CA . ILE A 1 187 ? -8.838 -0.224 -12.084 1.00 94.62 187 ILE A CA 1
ATOM 1470 C C . ILE A 1 187 ? -8.845 -0.175 -13.621 1.00 94.62 187 ILE A C 1
ATOM 1472 O O . ILE A 1 187 ? -7.849 0.226 -14.223 1.00 94.62 187 ILE A O 1
ATOM 1476 N N . ILE A 1 188 ? -9.959 -0.560 -14.262 1.00 95.25 188 ILE A N 1
ATOM 1477 C CA . ILE A 1 188 ? -10.075 -0.730 -15.721 1.00 95.25 188 ILE A CA 1
ATOM 1478 C C . ILE A 1 188 ? -9.651 0.523 -16.504 1.00 95.25 188 ILE A C 1
ATOM 1480 O O . ILE A 1 188 ? -8.883 0.364 -17.457 1.00 95.25 188 ILE A O 1
ATOM 1484 N N . PRO A 1 189 ? -10.042 1.757 -16.112 1.00 96.44 189 PRO A N 1
ATOM 1485 C CA . PRO A 1 189 ? -9.668 2.969 -16.847 1.00 96.44 189 PRO A CA 1
ATOM 1486 C C . PRO A 1 189 ? -8.156 3.185 -16.999 1.00 96.44 189 PRO A C 1
ATOM 1488 O O . PRO A 1 189 ? -7.726 3.940 -17.864 1.00 96.44 189 PRO A O 1
ATOM 1491 N N . TYR A 1 190 ? -7.345 2.525 -16.172 1.00 97.56 190 TYR A N 1
ATOM 1492 C CA . TYR A 1 190 ? -5.897 2.704 -16.108 1.00 97.56 190 TYR A CA 1
ATOM 1493 C C . TYR A 1 190 ? -5.105 1.588 -16.792 1.00 97.56 190 TYR A C 1
ATOM 1495 O O . TYR A 1 190 ? -3.888 1.701 -16.936 1.00 97.56 190 TYR A O 1
ATOM 1503 N N . VAL A 1 191 ? -5.764 0.499 -17.200 1.00 96.56 191 VAL A N 1
ATOM 1504 C CA . VAL A 1 191 ? -5.093 -0.704 -17.720 1.00 96.56 191 VAL A CA 1
ATOM 1505 C C . VAL A 1 191 ? -4.311 -0.404 -18.999 1.00 96.56 191 VAL A C 1
ATOM 1507 O O . VAL A 1 191 ? -3.178 -0.861 -19.133 1.00 96.56 191 VAL A O 1
ATOM 1510 N N . ALA A 1 192 ? -4.868 0.397 -19.912 1.00 97.81 192 ALA A N 1
ATOM 1511 C CA . ALA A 1 192 ? -4.205 0.745 -21.171 1.00 97.81 192 ALA A CA 1
ATOM 1512 C C . ALA A 1 192 ? -2.894 1.522 -20.942 1.00 97.81 192 ALA A C 1
ATOM 1514 O O . ALA A 1 192 ? -1.847 1.158 -21.482 1.00 97.81 192 ALA A O 1
ATOM 1515 N N . ASP A 1 193 ? -2.932 2.550 -20.091 1.00 97.81 193 ASP A N 1
ATOM 1516 C CA . ASP A 1 193 ? -1.744 3.328 -19.730 1.00 97.81 193 ASP A CA 1
ATOM 1517 C C . ASP A 1 193 ? -0.726 2.495 -18.940 1.00 97.81 193 ASP A C 1
ATOM 1519 O O . ASP A 1 193 ? 0.479 2.614 -19.167 1.00 97.81 193 ASP A O 1
ATOM 1523 N N . GLY A 1 194 ? -1.194 1.610 -18.056 1.00 96.75 194 GLY A N 1
ATOM 1524 C CA . GLY A 1 194 ? -0.343 0.671 -17.329 1.00 96.75 194 GLY A CA 1
ATOM 1525 C C . GLY A 1 194 ? 0.386 -0.305 -18.252 1.00 96.75 194 GLY A C 1
ATOM 1526 O O . GLY A 1 194 ? 1.592 -0.504 -18.111 1.00 96.75 194 GLY A O 1
ATOM 1527 N N . ALA A 1 195 ? -0.315 -0.872 -19.238 1.00 96.62 195 ALA A N 1
ATOM 1528 C CA . ALA A 1 195 ? 0.279 -1.747 -20.246 1.00 96.62 195 ALA A CA 1
ATOM 1529 C C . ALA A 1 195 ? 1.317 -1.001 -21.095 1.00 96.62 195 ALA A C 1
ATOM 1531 O O . ALA A 1 195 ? 2.422 -1.504 -21.303 1.00 96.62 195 ALA A O 1
ATOM 1532 N N . LYS A 1 196 ? 1.007 0.231 -21.517 1.00 96.94 196 LYS A N 1
ATOM 1533 C CA . LYS A 1 196 ? 1.960 1.098 -22.221 1.00 96.94 196 LYS A CA 1
ATOM 1534 C C . LYS A 1 196 ? 3.212 1.354 -21.379 1.00 96.94 196 LYS A C 1
ATOM 1536 O O . LYS A 1 196 ? 4.318 1.217 -21.894 1.00 96.94 196 LYS A O 1
ATOM 1541 N N . ALA A 1 197 ? 3.057 1.687 -20.097 1.00 95.31 197 ALA A N 1
ATOM 1542 C CA . ALA A 1 197 ? 4.183 1.908 -19.191 1.00 95.31 197 ALA A CA 1
ATOM 1543 C C . ALA A 1 197 ? 5.052 0.649 -19.028 1.00 95.31 197 ALA A C 1
ATOM 1545 O O . ALA A 1 197 ? 6.274 0.752 -19.071 1.00 95.31 197 ALA A O 1
ATOM 1546 N N . ALA A 1 198 ? 4.444 -0.536 -18.919 1.00 94.75 198 ALA A N 1
ATOM 1547 C CA . ALA A 1 198 ? 5.171 -1.802 -18.831 1.00 94.75 198 ALA A CA 1
ATOM 1548 C C . ALA A 1 198 ? 5.968 -2.116 -20.110 1.00 94.75 198 ALA A C 1
ATOM 1550 O O . ALA A 1 198 ? 7.132 -2.497 -20.021 1.00 94.75 198 ALA A O 1
ATOM 1551 N N . ILE A 1 199 ? 5.375 -1.913 -21.294 1.00 95.25 199 ILE A N 1
ATOM 1552 C CA . ILE A 1 199 ? 6.060 -2.115 -22.583 1.00 95.25 199 ILE A CA 1
ATOM 1553 C C . ILE A 1 199 ? 7.256 -1.167 -22.709 1.00 95.25 199 ILE A C 1
ATOM 1555 O O . ILE A 1 199 ? 8.350 -1.598 -23.062 1.00 95.25 199 ILE A O 1
ATOM 1559 N N . LEU A 1 200 ? 7.073 0.114 -22.379 1.00 93.31 200 LEU A N 1
ATOM 1560 C CA . LEU A 1 200 ? 8.159 1.093 -22.405 1.00 93.31 200 LEU A CA 1
ATOM 1561 C C . LEU A 1 200 ? 9.253 0.751 -21.379 1.00 93.31 200 LEU A C 1
ATOM 1563 O O . LEU A 1 200 ? 10.436 0.795 -21.711 1.00 93.31 200 LEU A O 1
ATOM 1567 N N . GLY A 1 201 ? 8.874 0.347 -20.164 1.00 92.06 201 GLY A N 1
ATOM 1568 C CA . GLY A 1 201 ? 9.808 -0.104 -19.129 1.00 92.06 201 GLY A CA 1
ATOM 1569 C C . GLY A 1 201 ? 10.628 -1.322 -19.560 1.00 92.06 201 GLY A C 1
ATOM 1570 O O . GLY A 1 201 ? 11.836 -1.355 -19.335 1.00 92.06 201 GLY A O 1
ATOM 1571 N N . PHE A 1 202 ? 10.017 -2.265 -20.283 1.00 92.25 202 PHE A N 1
ATOM 1572 C CA . PHE A 1 202 ? 10.700 -3.449 -20.810 1.00 92.25 202 PHE A CA 1
ATOM 1573 C C . PHE A 1 202 ? 11.837 -3.104 -21.787 1.00 92.25 202 PHE A C 1
ATOM 1575 O O . PHE A 1 202 ? 12.846 -3.806 -21.845 1.00 92.25 202 PHE A O 1
ATOM 1582 N N . THR A 1 203 ? 11.704 -1.997 -22.525 1.00 90.94 203 THR A N 1
ATOM 1583 C CA . THR A 1 203 ? 12.745 -1.498 -23.443 1.00 90.94 203 THR A CA 1
ATOM 1584 C C . THR A 1 203 ? 13.878 -0.742 -22.740 1.00 90.94 203 THR A C 1
ATOM 1586 O O . THR A 1 203 ? 14.853 -0.362 -23.386 1.00 90.94 203 THR A O 1
ATOM 1589 N N . SER A 1 204 ? 13.784 -0.528 -21.422 1.00 90.38 204 SER A N 1
ATOM 1590 C CA . SER A 1 204 ? 14.779 0.229 -20.663 1.00 90.38 204 SER A CA 1
ATOM 1591 C C . SER A 1 204 ? 16.141 -0.481 -20.626 1.00 90.38 204 SER A C 1
ATOM 1593 O O . SER A 1 204 ? 16.209 -1.692 -20.364 1.00 90.38 204 SER A O 1
ATOM 1595 N N . PRO A 1 205 ? 17.257 0.259 -20.791 1.00 88.31 205 PRO A N 1
ATOM 1596 C CA . PRO A 1 205 ? 18.592 -0.293 -20.576 1.00 88.31 205 PRO A CA 1
ATOM 1597 C C . PRO A 1 205 ? 18.835 -0.650 -19.099 1.00 88.31 205 PRO A C 1
ATOM 1599 O O . PRO A 1 205 ? 19.656 -1.517 -18.795 1.00 88.31 205 PRO A O 1
ATOM 1602 N N . VAL A 1 206 ? 18.093 -0.040 -18.166 1.00 87.50 206 VAL A N 1
ATOM 1603 C CA . VAL A 1 206 ? 18.245 -0.255 -16.722 1.00 87.50 206 VAL A CA 1
ATOM 1604 C C . VAL A 1 206 ? 17.506 -1.521 -16.289 1.00 87.50 206 VAL A C 1
ATOM 1606 O O . VAL A 1 206 ? 16.280 -1.575 -16.305 1.00 87.50 206 VAL A O 1
ATOM 1609 N N . TRP A 1 207 ? 18.255 -2.530 -15.828 1.00 87.81 207 TRP A N 1
ATOM 1610 C CA . TRP A 1 207 ? 17.701 -3.828 -15.407 1.00 87.81 207 TRP A CA 1
ATOM 1611 C C . TRP A 1 207 ? 16.615 -3.719 -14.333 1.00 87.81 207 TRP A C 1
ATOM 1613 O O . TRP A 1 207 ? 15.682 -4.500 -14.352 1.00 87.81 207 TRP A O 1
ATOM 1623 N N . ALA A 1 208 ? 16.720 -2.765 -13.404 1.00 85.88 208 ALA A N 1
ATOM 1624 C CA . ALA A 1 208 ? 15.727 -2.616 -12.339 1.00 85.88 208 ALA A CA 1
ATOM 1625 C C . ALA A 1 208 ? 14.357 -2.114 -12.840 1.00 85.88 208 ALA A C 1
ATOM 1627 O O . ALA A 1 208 ? 13.355 -2.328 -12.161 1.00 85.88 208 ALA A O 1
ATOM 1628 N N . VAL A 1 209 ? 14.332 -1.422 -13.987 1.00 88.50 209 VAL A N 1
ATOM 1629 C CA . VAL A 1 209 ? 13.113 -0.903 -14.632 1.00 88.50 209 VAL A CA 1
ATOM 1630 C C . VAL A 1 209 ? 12.467 -1.966 -15.525 1.00 88.50 209 VAL A C 1
ATOM 1632 O O . VAL A 1 209 ? 11.242 -2.006 -15.623 1.00 88.50 209 VAL A O 1
ATOM 1635 N N . ARG A 1 210 ? 13.291 -2.801 -16.167 1.00 88.31 210 ARG A N 1
ATOM 1636 C CA . ARG A 1 210 ? 12.870 -3.891 -17.053 1.00 88.31 210 ARG A CA 1
ATOM 1637 C C . ARG A 1 210 ? 12.259 -5.063 -16.286 1.00 88.31 210 ARG A C 1
ATOM 1639 O O . ARG A 1 210 ? 11.241 -5.593 -16.782 1.00 88.31 210 ARG A O 1
#